Protein AF-T1A2I8-F1 (afdb_monomer_lite)

Secondary structure (DSSP, 8-state):
-EE-SEEEEE-STTTTTT-S-EEE-TTEEEEE--TT--EE-S-EEE--SSSSPEEEEE-STTEEE-S-EEE-TT-EEEEEE-TT-EEEE-SPEEESSEEEEEESSEEEE--TT----S-EEE--TTT-EEEE-SEETTS-EEEETT-EEEESSEES-EEEEB-EEEEEETTEE-EEEESS-EE-TTTT-EEEEEESSSSBTTTB-EEEEEEEEE-TTPEEEEEE---PPTT-EEEEEEEEEEES-BTTB-TT-EEEETTEEEEEEE-SSEEEEEE-TTPPPPPPPPPP---PPPPPPPP-

Foldseek 3Di:
DEFQEEEDEDADLCSCPPDQAYEYEAHYEYEYNHAPEHEAAHEYEWYDDQHHTYEYEYAYAHYEYAHEYEDEPNHEHEYEYEAPHEYEYNHAYAYAHEYEYDYAEEYEDQAQDHQHQHEYEQDDCRQYEYEYAHEALNYEYEYDHNYEYEYAYEHEEYHYNQEEYEYADVVAAAEYEYAYEYECPPHEHEYEKEAQDQDHGGGMHAYEYAAEYEAARYAYHYAYDHPDDAFRKDFRYFYPFYHHDHPQAPQQDWDAHNNWTWGWHDDGGTIMTGTHRDPDDDDPPDPDDPPDDDPDDDDD

Structure (mmCIF, N/CA/C/O backbone):
data_AF-T1A2I8-F1
#
_entry.id   AF-T1A2I8-F1
#
loop_
_atom_site.group_PDB
_atom_site.id
_atom_site.type_symbol
_atom_site.label_atom_id
_atom_site.label_alt_id
_atom_site.label_comp_id
_atom_site.label_asym_id
_atom_site.label_entity_id
_atom_site.label_seq_id
_atom_site.pdbx_PDB_ins_code
_atom_site.Cartn_x
_atom_site.Cartn_y
_atom_site.Cartn_z
_atom_site.occupancy
_atom_site.B_iso_or_equiv
_atom_site.auth_seq_id
_atom_site.auth_comp_id
_atom_site.auth_asym_id
_atom_site.auth_atom_id
_atom_site.pdbx_PDB_model_num
ATOM 1 N N . THR A 1 1 ? 15.343 0.016 -28.833 1.00 90.62 1 THR A N 1
ATOM 2 C CA . THR A 1 1 ? 16.607 -0.186 -28.102 1.00 90.62 1 THR A CA 1
ATOM 3 C C . THR A 1 1 ? 16.520 -1.475 -27.342 1.00 90.62 1 THR A C 1
ATOM 5 O O . THR A 1 1 ? 15.476 -1.713 -26.755 1.00 90.62 1 THR A O 1
ATOM 8 N N . THR A 1 2 ? 17.574 -2.284 -27.355 1.00 92.12 2 THR A N 1
ATOM 9 C CA . THR A 1 2 ? 17.634 -3.528 -26.580 1.00 92.12 2 THR A CA 1
ATOM 10 C C . THR A 1 2 ? 18.806 -3.447 -25.617 1.00 92.12 2 THR A C 1
ATOM 12 O O . THR A 1 2 ? 19.928 -3.183 -26.048 1.00 92.12 2 THR A O 1
ATOM 15 N N . VAL A 1 3 ? 18.538 -3.656 -24.332 1.00 90.06 3 VAL A N 1
ATOM 16 C CA . VAL A 1 3 ? 19.546 -3.808 -23.284 1.00 90.06 3 VAL A CA 1
ATOM 17 C C . VAL A 1 3 ? 19.655 -5.301 -22.996 1.00 90.06 3 VAL A C 1
ATOM 19 O O . VAL A 1 3 ? 18.841 -5.855 -22.267 1.00 90.06 3 VAL A O 1
ATOM 22 N N . ALA A 1 4 ? 20.616 -5.960 -23.643 1.00 88.00 4 ALA A N 1
ATOM 23 C CA . ALA A 1 4 ? 20.767 -7.414 -23.555 1.00 88.00 4 ALA A CA 1
ATOM 24 C C . ALA A 1 4 ? 21.497 -7.862 -22.276 1.00 88.00 4 ALA A C 1
ATOM 26 O O . ALA A 1 4 ? 21.236 -8.934 -21.743 1.00 88.00 4 ALA A O 1
ATOM 27 N N . THR A 1 5 ? 22.433 -7.041 -21.792 1.00 84.88 5 THR A N 1
ATOM 28 C CA . THR A 1 5 ? 23.215 -7.271 -20.569 1.00 84.88 5 THR A CA 1
ATOM 29 C C . THR A 1 5 ? 23.660 -5.938 -19.980 1.00 84.88 5 THR A C 1
ATOM 31 O O . THR A 1 5 ? 23.905 -4.991 -20.731 1.00 84.88 5 THR A O 1
ATOM 34 N N . GLY A 1 6 ? 23.891 -5.896 -18.668 1.00 86.62 6 GLY A N 1
ATOM 35 C CA . GLY A 1 6 ? 24.434 -4.712 -18.002 1.00 86.62 6 GLY A CA 1
ATOM 36 C C . GLY A 1 6 ? 23.407 -3.588 -17.895 1.00 86.62 6 GLY A C 1
ATOM 37 O O . GLY A 1 6 ? 22.207 -3.841 -17.890 1.00 86.62 6 GLY A O 1
ATOM 38 N N . ARG A 1 7 ? 23.877 -2.343 -17.790 1.00 88.75 7 ARG A N 1
ATOM 39 C CA . ARG A 1 7 ? 23.030 -1.179 -17.519 1.00 88.75 7 ARG A CA 1
ATOM 40 C C . ARG A 1 7 ? 23.053 -0.171 -18.657 1.00 88.75 7 ARG A C 1
ATOM 42 O O . ARG A 1 7 ? 24.127 0.249 -19.081 1.00 88.75 7 ARG A O 1
ATOM 49 N N . LEU A 1 8 ? 21.871 0.269 -19.083 1.00 90.38 8 LEU A N 1
ATOM 50 C CA . LEU A 1 8 ? 21.688 1.469 -19.895 1.00 90.38 8 LEU A CA 1
ATOM 51 C C . LEU A 1 8 ? 21.183 2.606 -19.008 1.00 90.38 8 LEU A C 1
ATOM 53 O O . LEU A 1 8 ? 20.116 2.501 -18.413 1.00 90.38 8 LEU A O 1
ATOM 57 N N . GLU A 1 9 ? 21.931 3.699 -18.953 1.00 91.19 9 GLU A N 1
ATOM 58 C CA . GLU A 1 9 ? 21.584 4.883 -18.172 1.00 91.19 9 GLU A CA 1
ATOM 59 C C . GLU A 1 9 ? 21.033 5.997 -19.065 1.00 91.19 9 GLU A C 1
ATOM 61 O O . GLU A 1 9 ? 21.644 6.386 -20.063 1.00 91.19 9 GLU A O 1
ATOM 66 N N . LEU A 1 10 ? 19.859 6.505 -18.703 1.00 89.94 10 LEU A N 1
ATOM 67 C CA . LEU A 1 10 ? 19.190 7.620 -19.351 1.00 8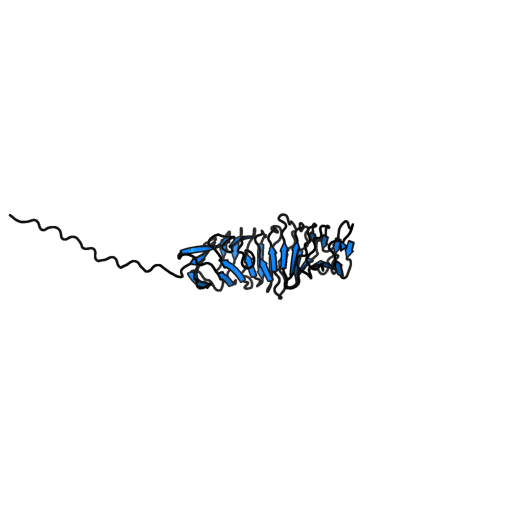9.94 10 LEU A CA 1
ATOM 68 C C . LEU A 1 10 ? 19.390 8.871 -18.494 1.00 89.94 10 LEU A C 1
ATOM 70 O O . LEU A 1 10 ? 18.754 9.022 -17.455 1.00 89.94 10 LEU A O 1
ATOM 74 N N . THR A 1 11 ? 20.243 9.783 -18.958 1.00 89.44 11 THR A N 1
ATOM 75 C CA . THR A 1 11 ? 20.583 11.027 -18.239 1.00 89.44 11 THR A CA 1
ATOM 76 C C . THR A 1 11 ? 19.822 12.257 -18.738 1.00 89.44 11 THR A C 1
ATOM 78 O O . THR A 1 11 ? 19.987 13.364 -18.229 1.00 89.44 11 THR A O 1
ATOM 81 N N . THR A 1 12 ? 18.961 12.089 -19.748 1.00 89.06 12 THR A N 1
ATOM 82 C CA . THR A 1 12 ? 18.082 13.147 -20.270 1.00 89.06 12 THR A CA 1
ATOM 83 C C . THR A 1 12 ? 16.716 12.587 -20.664 1.00 89.06 12 THR A C 1
ATOM 85 O O . THR A 1 12 ? 16.580 11.404 -20.995 1.00 89.06 12 THR A O 1
ATOM 88 N N . SER A 1 13 ? 15.694 13.444 -20.702 1.00 85.81 13 SER A N 1
ATOM 89 C CA . SER A 1 13 ? 14.336 13.074 -21.136 1.00 85.81 13 SER A CA 1
ATOM 90 C C . SER A 1 13 ? 14.249 12.671 -22.614 1.00 85.81 13 SER A C 1
ATOM 92 O O . SER A 1 13 ? 13.319 11.978 -23.019 1.00 85.81 13 SER A O 1
ATOM 94 N N . SER A 1 14 ? 15.236 13.055 -23.429 1.00 90.38 14 SER A N 1
ATOM 95 C CA . SER A 1 14 ? 15.329 12.714 -24.851 1.00 90.38 14 SER A CA 1
ATOM 96 C C . SER A 1 14 ? 16.277 11.547 -25.149 1.00 90.38 14 SER A C 1
ATOM 98 O O . SER A 1 14 ? 16.434 11.196 -26.318 1.00 90.38 14 SER A O 1
ATOM 100 N N . ALA A 1 15 ? 16.866 10.903 -24.132 1.00 90.62 15 ALA A N 1
ATOM 101 C CA . ALA A 1 15 ? 17.890 9.861 -24.292 1.00 90.62 15 ALA A CA 1
ATOM 102 C C . ALA A 1 15 ? 17.449 8.664 -25.161 1.00 90.62 15 ALA A C 1
ATOM 104 O O . ALA A 1 15 ? 18.273 8.025 -25.810 1.00 90.62 15 ALA A O 1
ATOM 105 N N . LEU A 1 16 ? 16.144 8.377 -25.224 1.00 91.12 16 LEU A N 1
ATOM 106 C CA . LEU A 1 16 ? 15.585 7.314 -26.066 1.00 91.12 16 LEU A CA 1
ATOM 107 C C . LEU A 1 16 ? 15.303 7.744 -27.515 1.00 91.12 16 LEU A C 1
ATOM 109 O O . LEU A 1 16 ? 14.950 6.896 -28.335 1.00 91.12 16 LEU A O 1
ATOM 113 N N . GLY A 1 17 ? 15.426 9.030 -27.849 1.00 90.50 17 GLY A N 1
ATOM 114 C CA . GLY A 1 17 ? 15.286 9.571 -29.203 1.00 90.50 17 GLY A CA 1
ATOM 115 C C . GLY A 1 17 ? 14.110 9.002 -30.013 1.00 90.50 17 GLY A C 1
ATOM 116 O O . GLY A 1 17 ? 12.975 8.876 -29.542 1.00 90.50 17 GLY A O 1
ATOM 117 N N . ALA A 1 18 ? 14.397 8.627 -31.262 1.00 89.75 18 ALA A N 1
ATOM 118 C CA . ALA A 1 18 ? 13.420 8.099 -32.218 1.00 89.75 18 ALA A CA 1
ATOM 119 C C . ALA A 1 18 ? 13.108 6.598 -32.048 1.00 89.75 18 ALA A C 1
ATOM 121 O O . ALA A 1 18 ? 12.500 5.996 -32.930 1.00 89.75 18 ALA A O 1
ATOM 122 N N . THR A 1 19 ? 13.513 5.970 -30.941 1.00 89.62 19 THR A N 1
ATOM 123 C CA . THR A 1 19 ? 13.277 4.533 -30.730 1.00 89.62 19 THR A CA 1
ATOM 124 C C . THR A 1 19 ? 11.781 4.212 -30.717 1.00 89.62 19 THR A C 1
ATOM 126 O O . THR A 1 19 ? 10.962 5.012 -30.259 1.00 89.62 19 THR A O 1
ATOM 129 N N . SER A 1 20 ? 11.409 3.048 -31.250 1.00 91.44 20 SER A N 1
ATOM 130 C CA . SER A 1 20 ? 10.021 2.561 -31.256 1.00 91.44 20 SER A CA 1
ATOM 131 C C . SER A 1 20 ? 9.612 1.905 -29.935 1.00 91.44 20 SER A C 1
ATOM 133 O O . SER A 1 20 ? 8.425 1.795 -29.653 1.00 91.44 20 SER A O 1
ATOM 135 N N . GLY A 1 21 ? 10.588 1.498 -29.125 1.00 93.31 21 GLY A N 1
ATOM 136 C CA . GLY A 1 21 ? 10.401 0.842 -27.838 1.00 93.31 21 GLY A CA 1
ATOM 137 C C . GLY A 1 21 ? 11.739 0.453 -27.216 1.00 93.31 21 GLY A C 1
ATOM 138 O O . GLY A 1 21 ? 12.798 0.539 -27.861 1.00 93.31 21 GLY A O 1
ATOM 139 N N . VAL A 1 22 ? 11.683 0.034 -25.961 1.00 93.44 22 VAL A N 1
ATOM 140 C CA . VAL A 1 22 ? 12.819 -0.444 -25.180 1.00 93.44 22 VAL A CA 1
ATOM 141 C C . VAL A 1 22 ? 12.539 -1.869 -24.728 1.00 93.44 22 VAL A C 1
ATOM 143 O O . VAL A 1 22 ? 11.492 -2.145 -24.159 1.00 93.44 22 VAL A O 1
ATOM 146 N N . LEU A 1 23 ? 13.479 -2.766 -24.990 1.00 92.19 23 LEU A N 1
ATOM 147 C CA . LEU A 1 23 ? 13.503 -4.116 -24.448 1.00 92.19 23 LEU A CA 1
ATOM 148 C C . LEU A 1 23 ? 14.660 -4.198 -23.456 1.00 92.19 23 LEU A C 1
ATOM 150 O O . LEU A 1 23 ? 15.785 -3.834 -23.807 1.00 92.19 23 LEU A O 1
ATOM 154 N N . VAL A 1 24 ? 14.387 -4.664 -22.244 1.00 90.50 24 VAL A N 1
ATOM 155 C CA . VAL A 1 24 ? 15.394 -4.967 -21.224 1.00 90.50 24 VAL A CA 1
ATOM 156 C C . VAL A 1 24 ? 15.330 -6.468 -20.975 1.00 90.50 24 VAL A C 1
ATOM 158 O O . VAL A 1 24 ? 14.342 -6.964 -20.432 1.00 90.50 24 VAL A O 1
ATOM 161 N N . ASP A 1 25 ? 16.349 -7.195 -21.430 1.00 87.69 25 ASP A N 1
ATOM 162 C CA . ASP A 1 25 ? 16.421 -8.643 -21.238 1.00 87.69 25 ASP A CA 1
ATOM 163 C C . ASP A 1 25 ? 16.674 -8.980 -19.753 1.00 87.69 25 ASP A C 1
ATOM 165 O O . ASP A 1 25 ? 17.001 -8.120 -18.932 1.00 87.69 25 ASP A O 1
ATOM 169 N N . SER A 1 26 ? 16.505 -10.251 -19.381 1.00 80.19 26 SER A N 1
ATOM 170 C CA . SER A 1 26 ? 16.793 -10.707 -18.014 1.00 80.19 26 SER A CA 1
ATOM 171 C C . SER A 1 26 ? 18.248 -10.412 -17.624 1.00 80.19 26 SER A C 1
ATOM 173 O O . SER A 1 26 ? 19.145 -10.641 -18.436 1.00 80.19 26 SER A O 1
ATOM 175 N N . ALA A 1 27 ? 18.485 -9.992 -16.377 1.00 79.62 27 ALA A N 1
ATOM 176 C CA . ALA A 1 27 ? 19.790 -9.555 -15.856 1.00 79.62 27 ALA A CA 1
ATOM 177 C C . ALA A 1 27 ? 20.379 -8.278 -16.503 1.00 79.62 27 ALA A C 1
ATOM 179 O O . ALA A 1 27 ? 21.592 -8.047 -16.433 1.00 79.62 27 ALA A O 1
ATOM 180 N N . ALA A 1 28 ? 19.533 -7.447 -17.117 1.00 87.62 28 ALA A N 1
ATOM 181 C CA . ALA A 1 28 ? 19.879 -6.105 -17.564 1.00 87.62 28 ALA A CA 1
ATOM 182 C C . ALA A 1 28 ? 19.051 -5.027 -16.844 1.00 87.62 28 ALA A C 1
ATOM 184 O O . ALA A 1 28 ? 17.939 -5.273 -16.368 1.00 87.62 28 ALA A O 1
ATOM 185 N N . ASP A 1 29 ? 19.591 -3.809 -16.829 1.00 88.00 29 ASP A N 1
ATOM 186 C CA . ASP A 1 29 ? 19.012 -2.658 -16.144 1.00 88.00 29 ASP A CA 1
ATOM 187 C C . ASP A 1 29 ? 18.780 -1.506 -17.124 1.00 88.00 29 ASP A C 1
ATOM 189 O O . ASP A 1 29 ? 19.662 -1.136 -17.908 1.00 88.00 29 ASP A O 1
ATOM 193 N N . LEU A 1 30 ? 17.628 -0.859 -17.002 1.00 90.44 30 LEU A N 1
ATOM 194 C CA . LEU A 1 30 ? 17.375 0.475 -17.522 1.00 90.44 30 LEU A CA 1
ATOM 195 C C . LEU A 1 30 ? 17.307 1.456 -16.351 1.00 90.44 30 LEU A C 1
ATOM 197 O O . LEU A 1 30 ? 16.417 1.388 -15.506 1.00 90.44 30 LEU A O 1
ATOM 201 N N . MET A 1 31 ? 18.251 2.386 -16.301 1.00 89.00 31 MET A N 1
ATOM 202 C CA . MET A 1 31 ? 18.364 3.372 -15.232 1.00 89.00 31 MET A CA 1
ATOM 203 C C . MET A 1 31 ? 17.937 4.750 -15.724 1.00 89.00 31 MET A C 1
ATOM 205 O O . MET A 1 31 ? 18.351 5.195 -16.790 1.00 89.00 31 MET A O 1
ATOM 209 N N . LEU A 1 32 ? 17.093 5.413 -14.945 1.00 88.75 32 LEU A N 1
ATOM 210 C CA . LEU A 1 32 ? 16.575 6.754 -15.163 1.00 88.75 32 LEU A CA 1
ATOM 211 C C . LEU A 1 32 ? 17.292 7.660 -14.167 1.00 88.75 32 LEU A C 1
ATOM 213 O O . LEU A 1 32 ? 16.966 7.673 -12.976 1.00 88.75 32 LEU A O 1
ATOM 217 N N . ASP A 1 33 ? 18.280 8.397 -14.663 1.00 86.69 33 ASP A N 1
ATOM 218 C CA . ASP A 1 33 ? 19.075 9.325 -13.867 1.00 86.69 33 ASP A CA 1
ATOM 219 C C . ASP A 1 33 ? 18.963 10.751 -14.415 1.00 86.69 33 ASP A C 1
ATOM 221 O O . ASP A 1 33 ? 19.918 11.359 -14.897 1.00 86.69 33 ASP A O 1
ATOM 225 N N . VAL A 1 34 ? 17.738 11.282 -14.394 1.00 85.44 34 VAL A N 1
ATOM 226 C CA . VAL A 1 34 ? 17.468 12.672 -14.772 1.00 85.44 34 VAL A CA 1
ATOM 227 C C . VAL A 1 34 ? 17.111 13.486 -13.541 1.00 85.44 34 VAL A C 1
ATOM 229 O O . VAL A 1 34 ? 16.001 13.398 -13.011 1.00 85.44 34 VAL A O 1
ATOM 232 N N . ALA A 1 35 ? 18.047 14.332 -13.112 1.00 81.00 35 ALA A N 1
ATOM 233 C CA . ALA A 1 35 ? 17.814 15.286 -12.037 1.00 81.00 35 ALA A CA 1
ATOM 234 C C . ALA A 1 35 ? 16.616 16.203 -12.357 1.00 81.00 35 ALA A C 1
ATOM 236 O O . ALA A 1 35 ? 16.541 16.791 -13.436 1.00 81.00 35 ALA A O 1
ATOM 237 N N . GLY A 1 36 ? 15.687 16.338 -11.406 1.00 78.44 36 GLY A N 1
ATOM 238 C CA . GLY A 1 36 ? 14.452 17.115 -11.578 1.00 78.44 36 GLY A CA 1
ATOM 239 C C . GLY A 1 36 ? 13.309 16.362 -12.272 1.00 78.44 36 GLY A C 1
ATOM 240 O O . GLY A 1 36 ? 12.223 16.924 -12.401 1.00 78.44 36 GLY A O 1
ATOM 241 N N . GLY A 1 37 ? 13.536 15.106 -12.668 1.00 85.12 37 GLY A N 1
ATOM 242 C CA . GLY A 1 37 ? 12.537 14.211 -13.237 1.00 85.12 37 GLY A CA 1
ATOM 243 C C . GLY A 1 37 ? 12.446 14.281 -14.762 1.00 85.12 37 GLY A C 1
ATOM 244 O O . GLY A 1 37 ? 12.598 15.330 -15.389 1.00 85.12 37 GLY A O 1
ATOM 245 N N . ALA A 1 38 ? 12.164 13.135 -15.377 1.00 89.62 38 ALA A N 1
ATOM 246 C CA . ALA A 1 38 ? 11.849 13.008 -16.795 1.00 89.62 38 ALA A CA 1
ATOM 247 C C . ALA A 1 38 ? 10.615 12.130 -17.001 1.00 89.62 38 ALA A C 1
ATOM 249 O O . ALA A 1 38 ? 10.298 11.281 -16.177 1.00 89.62 38 ALA A O 1
ATOM 250 N N . THR A 1 39 ? 9.925 12.313 -18.128 1.00 92.38 39 THR A N 1
ATOM 251 C CA . THR A 1 39 ? 8.841 11.422 -18.559 1.00 92.38 39 THR A CA 1
ATOM 252 C C . THR A 1 39 ? 9.251 10.676 -19.821 1.00 92.38 39 THR A C 1
ATOM 254 O O . THR A 1 39 ? 9.575 11.301 -20.831 1.00 92.38 39 THR A O 1
ATOM 257 N N . TYR A 1 40 ? 9.184 9.347 -19.778 1.00 93.25 40 TYR A N 1
ATOM 258 C CA . TYR A 1 40 ? 9.465 8.467 -20.911 1.00 93.25 40 TYR A CA 1
ATOM 259 C C . TYR A 1 40 ? 8.185 7.782 -21.386 1.00 93.25 40 TYR A C 1
ATOM 261 O O . TYR A 1 40 ? 7.554 7.040 -20.641 1.00 93.25 40 TYR A O 1
ATOM 269 N N . SER A 1 41 ? 7.813 8.012 -22.645 1.00 94.56 41 SER A N 1
ATOM 270 C CA . SER A 1 41 ? 6.558 7.520 -23.234 1.00 94.56 41 SER A CA 1
ATOM 271 C C . SER A 1 41 ? 6.729 6.333 -24.185 1.00 94.56 41 SER A C 1
ATOM 273 O O . SER A 1 41 ? 5.771 5.901 -24.826 1.00 94.56 41 SER A O 1
ATOM 275 N N . LYS A 1 42 ? 7.952 5.808 -24.326 1.00 95.25 42 LYS A N 1
ATOM 276 C CA . LYS A 1 42 ? 8.214 4.660 -25.200 1.00 95.25 42 LYS A CA 1
ATOM 277 C C . LYS A 1 42 ? 7.645 3.383 -24.573 1.00 95.25 42 LYS A C 1
ATOM 279 O O . LYS A 1 42 ? 7.714 3.244 -23.356 1.00 95.25 42 LYS A O 1
ATOM 284 N N . PRO A 1 43 ? 7.123 2.434 -25.367 1.00 95.88 43 PRO A N 1
ATOM 285 C CA . PRO A 1 43 ? 6.836 1.098 -24.862 1.00 95.88 43 PRO A CA 1
ATOM 286 C C . PRO A 1 43 ? 8.093 0.472 -24.245 1.00 95.88 43 PRO A C 1
ATOM 288 O O . PRO A 1 43 ? 9.179 0.583 -24.821 1.00 95.88 43 PRO A O 1
ATOM 291 N N . LEU A 1 44 ? 7.936 -0.175 -23.095 1.00 94.06 44 LEU A N 1
ATOM 292 C CA . LEU A 1 44 ? 8.965 -0.922 -22.379 1.00 94.06 44 LEU A CA 1
ATOM 293 C C . LEU A 1 44 ? 8.543 -2.376 -22.272 1.00 94.06 44 LEU A C 1
ATOM 295 O O . LEU A 1 44 ? 7.425 -2.669 -21.861 1.00 94.06 44 LEU A O 1
ATOM 299 N N . THR A 1 45 ? 9.450 -3.288 -22.570 1.00 92.94 45 THR A N 1
ATOM 300 C CA . THR A 1 45 ? 9.303 -4.699 -22.232 1.00 92.94 45 THR A CA 1
ATOM 301 C C . THR A 1 45 ? 10.402 -5.062 -21.247 1.00 92.94 45 THR A C 1
ATOM 303 O O . THR A 1 45 ? 11.584 -4.873 -21.541 1.00 92.94 45 THR A O 1
ATOM 306 N N . LEU A 1 46 ? 9.996 -5.540 -20.073 1.00 90.12 46 LEU A N 1
ATOM 307 C CA . LEU A 1 46 ? 10.868 -6.041 -19.023 1.00 90.12 46 LEU A CA 1
ATOM 308 C C . LEU A 1 46 ? 10.849 -7.564 -19.043 1.00 90.12 46 LEU A C 1
ATOM 310 O O . LEU A 1 46 ? 9.790 -8.183 -18.920 1.00 90.12 46 LEU A O 1
ATOM 314 N N . GLY A 1 47 ? 12.037 -8.143 -19.175 1.00 78.75 47 GLY A N 1
ATOM 315 C CA . GLY A 1 47 ? 12.240 -9.578 -19.214 1.00 78.75 47 GLY A CA 1
ATOM 316 C C . GLY A 1 47 ? 12.064 -10.162 -20.614 1.00 78.75 47 GLY A C 1
ATOM 317 O O . GLY A 1 47 ? 11.288 -9.677 -21.433 1.00 78.75 47 GLY A O 1
ATOM 318 N N . ASN A 1 48 ? 12.829 -11.218 -20.889 1.00 65.06 48 ASN A N 1
ATOM 319 C CA . ASN A 1 48 ? 12.768 -12.006 -22.127 1.00 65.06 48 ASN A CA 1
ATOM 320 C C . ASN A 1 48 ? 13.409 -13.404 -21.942 1.00 65.06 48 ASN A C 1
ATOM 322 O O . ASN A 1 48 ? 13.989 -13.977 -22.861 1.00 65.06 48 ASN A O 1
ATOM 326 N N . GLY A 1 49 ? 13.393 -13.938 -20.716 1.00 52.78 49 GLY A N 1
ATOM 327 C CA . GLY A 1 49 ? 14.121 -15.155 -20.346 1.00 52.78 49 GLY A CA 1
ATOM 328 C C . GLY A 1 49 ? 13.845 -15.595 -18.906 1.00 52.78 49 GLY A C 1
ATOM 329 O O . GLY A 1 49 ? 13.139 -14.910 -18.175 1.00 52.78 49 GLY A O 1
ATOM 330 N N . THR A 1 50 ? 14.403 -16.738 -18.497 1.00 49.41 50 THR A N 1
ATOM 331 C CA . THR A 1 50 ? 14.109 -17.423 -17.217 1.00 49.41 50 THR A CA 1
ATOM 332 C C . THR A 1 50 ? 15.024 -17.022 -16.042 1.00 49.41 50 THR A C 1
ATOM 334 O O . THR A 1 50 ? 15.130 -17.773 -15.074 1.00 49.41 50 THR A O 1
ATOM 337 N N . SER A 1 51 ? 15.752 -15.904 -16.142 1.00 51.53 51 SER A N 1
ATOM 338 C CA . SER A 1 51 ? 16.776 -15.461 -15.167 1.00 51.53 51 SER A CA 1
ATOM 339 C C . SER A 1 51 ? 16.310 -14.255 -14.322 1.00 51.53 51 SER A C 1
ATOM 341 O O . SER A 1 51 ? 15.167 -13.828 -14.458 1.00 51.53 51 SER A O 1
ATOM 343 N N . TYR A 1 52 ? 17.188 -13.714 -13.450 1.00 53.38 52 TYR A N 1
ATOM 344 C CA . TYR A 1 52 ? 16.945 -12.527 -12.601 1.00 53.38 52 TYR A CA 1
ATOM 345 C C . TYR A 1 52 ? 16.264 -11.373 -13.347 1.00 53.38 52 TYR A C 1
ATOM 347 O O . TYR A 1 52 ? 16.439 -11.207 -14.559 1.00 53.38 52 TYR A O 1
ATOM 355 N N . GLY A 1 53 ? 15.505 -10.572 -12.598 1.00 56.50 53 GLY A N 1
ATOM 356 C CA . GLY A 1 53 ? 14.584 -9.616 -13.181 1.00 56.50 53 GLY A CA 1
ATOM 357 C C . GLY A 1 53 ? 15.208 -8.495 -14.006 1.00 56.50 53 GLY A C 1
ATOM 358 O O . GLY A 1 53 ? 16.390 -8.187 -13.867 1.00 56.50 53 GLY A O 1
ATOM 359 N N . ALA A 1 54 ? 14.404 -7.907 -14.892 1.00 59.25 54 ALA A N 1
ATOM 360 C CA . ALA A 1 54 ? 14.775 -6.710 -15.643 1.00 59.25 54 ALA A CA 1
ATOM 361 C C . ALA A 1 54 ? 14.427 -5.468 -14.817 1.00 59.25 54 ALA A C 1
ATOM 363 O O . ALA A 1 54 ? 13.293 -5.330 -14.353 1.00 59.25 54 ALA A O 1
ATOM 364 N N . LEU A 1 55 ? 15.407 -4.588 -14.619 1.00 62.25 55 LEU A N 1
ATOM 365 C CA . LEU A 1 55 ? 15.323 -3.484 -13.665 1.00 62.25 55 LEU A CA 1
ATOM 366 C C . LEU A 1 55 ? 14.957 -2.160 -14.331 1.00 62.25 55 LEU A C 1
ATOM 368 O O . LEU A 1 55 ? 15.596 -1.752 -15.298 1.00 62.25 55 LEU A O 1
ATOM 372 N N . LEU A 1 56 ? 13.992 -1.447 -13.756 1.00 66.19 56 LEU A N 1
ATOM 373 C CA . LEU A 1 56 ? 13.764 -0.025 -14.000 1.00 66.19 56 LEU A CA 1
ATOM 374 C C . LEU A 1 56 ? 14.149 0.754 -12.741 1.00 66.19 56 LEU A C 1
ATOM 376 O O . LEU A 1 56 ? 13.502 0.588 -11.708 1.00 66.19 56 LEU A O 1
ATOM 380 N N . TRP A 1 57 ? 15.195 1.581 -12.814 1.00 69.00 57 TRP A N 1
ATOM 381 C CA . TRP A 1 57 ? 15.768 2.235 -11.631 1.00 69.00 57 TRP A CA 1
ATOM 382 C C . TRP A 1 57 ? 15.688 3.757 -11.688 1.00 69.00 57 TRP A C 1
ATOM 384 O O . TRP A 1 57 ? 16.334 4.364 -12.531 1.00 69.00 57 TRP A O 1
ATOM 394 N N . GLY A 1 58 ? 14.952 4.386 -10.766 1.00 62.34 58 GLY A N 1
ATOM 395 C CA . GLY A 1 58 ? 15.022 5.833 -10.527 1.00 62.34 58 GLY A CA 1
ATOM 396 C C . GLY A 1 58 ? 16.085 6.206 -9.484 1.00 62.34 58 GLY A C 1
ATOM 397 O O . GLY A 1 58 ? 15.959 5.823 -8.317 1.00 62.34 58 GLY A O 1
ATOM 398 N N . LEU A 1 59 ? 17.113 6.965 -9.883 1.00 66.50 59 LEU A N 1
ATOM 399 C CA . LEU A 1 59 ? 18.157 7.484 -8.975 1.00 66.50 59 LEU A CA 1
ATOM 400 C C . LEU A 1 59 ? 17.890 8.906 -8.464 1.00 66.50 59 LEU A C 1
ATOM 402 O O . LEU A 1 59 ? 18.536 9.358 -7.522 1.00 66.50 59 LEU A O 1
ATOM 406 N N . THR A 1 60 ? 16.952 9.608 -9.091 1.00 66.44 60 THR A N 1
ATOM 407 C CA . THR A 1 60 ? 16.641 11.018 -8.845 1.00 66.44 60 THR A CA 1
ATOM 408 C C . THR A 1 60 ? 15.128 11.241 -8.843 1.00 66.44 60 THR A C 1
ATOM 410 O O . THR A 1 60 ? 14.360 10.433 -9.376 1.00 66.44 60 THR A O 1
ATOM 413 N N . SER A 1 61 ? 14.676 12.316 -8.192 1.00 69.56 61 SER A N 1
ATOM 414 C CA . SER A 1 61 ? 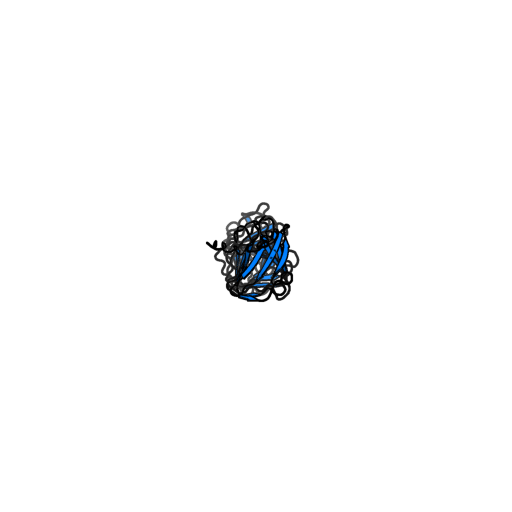13.252 12.559 -7.944 1.00 69.56 61 SER A CA 1
ATOM 415 C C . SER A 1 61 ? 12.455 12.798 -9.230 1.00 69.56 61 SER A C 1
ATOM 417 O O . SER A 1 61 ? 12.881 13.545 -10.107 1.00 69.56 61 SER A O 1
ATOM 419 N N . GLY A 1 62 ? 11.258 12.205 -9.308 1.00 76.25 62 GLY A N 1
ATOM 420 C CA . GLY A 1 62 ? 10.221 12.577 -10.280 1.00 76.25 62 GLY A CA 1
ATOM 421 C C . GLY A 1 62 ? 10.295 11.878 -11.639 1.00 76.25 62 GLY A C 1
ATOM 422 O O . GLY A 1 62 ? 9.612 12.292 -12.577 1.00 76.25 62 GLY A O 1
ATOM 423 N N . ASN A 1 63 ? 11.108 10.830 -11.776 1.00 89.69 63 ASN A N 1
ATOM 424 C CA . ASN A 1 63 ? 11.161 10.060 -13.013 1.00 89.69 63 ASN A CA 1
ATOM 425 C C . ASN A 1 63 ? 9.863 9.268 -13.218 1.00 89.69 63 ASN A C 1
ATOM 427 O O . ASN A 1 63 ? 9.394 8.559 -12.331 1.00 89.69 63 ASN A O 1
ATOM 431 N N . THR A 1 64 ? 9.284 9.410 -14.408 1.00 92.94 64 THR A N 1
ATOM 432 C CA . THR A 1 64 ? 8.005 8.824 -14.795 1.00 92.94 64 THR A CA 1
ATOM 433 C C . THR A 1 64 ? 8.165 7.984 -16.054 1.00 92.94 64 THR A C 1
ATOM 435 O O . THR A 1 64 ? 8.663 8.462 -17.077 1.00 92.94 64 THR A O 1
ATOM 438 N N . TRP A 1 65 ? 7.670 6.751 -16.019 1.00 94.88 65 TRP A N 1
ATOM 439 C CA . TRP A 1 65 ? 7.453 5.949 -17.216 1.00 94.88 65 TRP A CA 1
ATOM 440 C C . TRP A 1 65 ? 5.964 5.964 -17.585 1.00 94.88 65 TRP A C 1
ATOM 442 O O . TRP A 1 65 ? 5.131 5.384 -16.890 1.00 94.88 65 TRP A O 1
ATOM 452 N N . SER A 1 66 ? 5.620 6.666 -18.666 1.00 95.81 66 SER A N 1
ATOM 453 C CA . SER A 1 66 ? 4.242 6.833 -19.153 1.00 95.81 66 SER A CA 1
ATOM 454 C C . SER A 1 66 ? 3.894 5.948 -20.350 1.00 95.81 66 SER A C 1
ATOM 456 O O . SER A 1 66 ? 2.723 5.810 -20.699 1.00 95.81 66 SER A O 1
ATOM 458 N N . GLY A 1 67 ? 4.894 5.342 -20.995 1.00 96.00 67 GLY A N 1
ATOM 459 C CA . GLY A 1 67 ? 4.665 4.336 -22.029 1.00 96.00 67 GLY A CA 1
ATOM 460 C C . GLY A 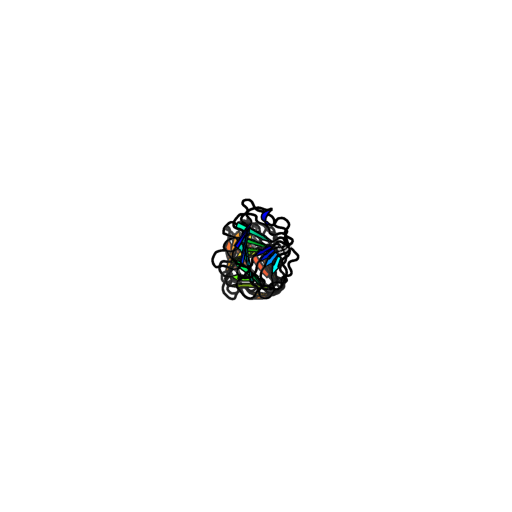1 67 ? 4.221 3.007 -21.422 1.00 96.00 67 GLY A C 1
ATOM 461 O O . GLY A 1 67 ? 4.527 2.720 -20.271 1.00 96.00 67 GLY A O 1
ATOM 462 N N . THR A 1 68 ? 3.521 2.173 -22.190 1.00 96.75 68 THR A N 1
ATOM 463 C CA . THR A 1 68 ? 3.141 0.824 -21.738 1.00 96.75 68 THR A CA 1
ATOM 464 C C . THR A 1 68 ? 4.366 0.052 -21.251 1.00 96.75 68 THR A C 1
ATOM 466 O O . THR A 1 68 ? 5.387 0.028 -21.941 1.00 96.75 68 THR A O 1
ATOM 469 N N . VAL A 1 69 ? 4.252 -0.600 -20.097 1.00 96.06 69 VAL A N 1
ATOM 470 C CA . VAL A 1 69 ? 5.244 -1.537 -19.570 1.00 96.06 69 VAL A CA 1
ATOM 471 C C . VAL A 1 69 ? 4.691 -2.951 -19.716 1.00 96.06 69 VAL A C 1
ATOM 473 O O . VAL A 1 69 ? 3.583 -3.254 -19.290 1.00 96.06 69 VAL A O 1
ATOM 476 N N . THR A 1 70 ? 5.439 -3.834 -20.360 1.00 94.62 70 THR A N 1
ATOM 477 C CA . THR A 1 70 ? 5.085 -5.246 -20.526 1.00 94.62 70 THR A CA 1
ATOM 478 C C . THR A 1 70 ? 6.015 -6.090 -19.671 1.00 94.62 70 THR A C 1
ATOM 480 O O . THR A 1 70 ? 7.223 -6.076 -19.898 1.00 94.62 70 THR A O 1
ATOM 483 N N . LEU A 1 71 ? 5.461 -6.833 -18.717 1.00 92.69 71 LEU A N 1
ATOM 484 C CA . LEU A 1 71 ? 6.160 -7.842 -17.927 1.00 92.69 71 LEU A CA 1
ATOM 485 C C . LEU A 1 71 ? 6.116 -9.167 -18.693 1.00 92.69 71 LEU A C 1
ATOM 487 O O . LEU A 1 71 ? 5.060 -9.803 -18.807 1.00 92.69 71 LEU A O 1
ATOM 491 N N . ALA A 1 72 ? 7.242 -9.571 -19.276 1.00 89.12 72 ALA A N 1
ATOM 492 C CA . ALA A 1 72 ? 7.287 -10.770 -20.100 1.00 89.12 72 ALA A CA 1
ATOM 493 C C . ALA A 1 72 ? 7.025 -12.045 -19.283 1.00 89.12 72 ALA A C 1
ATOM 495 O O . ALA A 1 72 ? 7.346 -12.137 -18.096 1.00 89.12 72 ALA A O 1
ATOM 496 N N . ALA A 1 73 ? 6.456 -13.061 -19.933 1.00 79.69 73 ALA A N 1
ATOM 497 C CA . ALA A 1 73 ? 6.167 -14.341 -19.296 1.00 79.69 73 ALA A CA 1
ATOM 498 C C . ALA A 1 73 ? 7.435 -14.989 -18.713 1.00 79.69 73 ALA A C 1
ATOM 500 O O . ALA A 1 73 ? 8.513 -14.899 -19.300 1.00 79.69 73 ALA A O 1
ATOM 501 N N . SER A 1 74 ? 7.292 -15.654 -17.561 1.00 71.50 74 SER A N 1
ATOM 502 C CA . SER A 1 74 ? 8.392 -16.337 -16.857 1.00 71.50 74 SER A CA 1
ATOM 503 C C . SER A 1 74 ? 9.571 -15.434 -16.461 1.00 71.50 74 SER A C 1
ATOM 505 O O . SER A 1 74 ? 10.636 -15.949 -16.124 1.00 71.50 74 SER A O 1
ATOM 507 N N . SER A 1 75 ? 9.373 -14.113 -16.465 1.00 68.56 75 SER A N 1
ATOM 508 C CA . SER A 1 75 ? 10.335 -13.133 -15.972 1.00 68.56 75 SER A CA 1
ATOM 509 C C . SER A 1 75 ? 9.837 -12.471 -14.688 1.00 68.56 75 SER A C 1
ATOM 511 O O . SER A 1 75 ? 8.629 -12.392 -14.440 1.00 68.56 75 SER A O 1
ATOM 513 N N . LEU A 1 76 ? 10.786 -12.007 -13.877 1.00 71.69 76 LEU A N 1
ATOM 514 C CA . LEU A 1 76 ? 10.533 -11.072 -12.786 1.00 71.69 76 LEU A CA 1
ATOM 515 C C . LEU A 1 76 ? 10.787 -9.660 -13.332 1.00 71.69 76 LEU A C 1
ATOM 517 O O . LEU A 1 76 ? 11.885 -9.358 -13.786 1.00 71.69 76 LEU A O 1
ATOM 521 N N . GLY A 1 77 ? 9.791 -8.786 -13.355 1.00 76.19 77 GLY A N 1
ATOM 522 C CA . GLY A 1 77 ? 10.029 -7.361 -13.577 1.00 76.19 77 GLY A CA 1
ATOM 523 C C . GLY A 1 77 ? 10.404 -6.716 -12.255 1.00 76.19 77 GLY A C 1
ATOM 524 O O . GLY A 1 77 ? 9.715 -6.951 -11.269 1.00 76.19 77 GLY A O 1
ATOM 525 N N . TRP A 1 78 ? 11.471 -5.923 -12.217 1.00 84.12 78 TRP A N 1
ATOM 526 C CA . TRP A 1 78 ? 11.867 -5.196 -11.015 1.00 84.12 78 TRP A CA 1
ATOM 527 C C . TRP A 1 78 ? 11.686 -3.695 -11.211 1.00 84.12 78 TRP A C 1
ATOM 529 O O . TRP A 1 78 ? 12.342 -3.079 -12.053 1.00 84.12 78 TRP A O 1
ATOM 539 N N . PHE A 1 79 ? 10.830 -3.086 -10.397 1.00 88.56 79 PHE A N 1
ATOM 540 C CA . PHE A 1 79 ? 10.792 -1.631 -10.254 1.00 88.56 79 PHE A CA 1
ATOM 541 C C . PHE A 1 79 ? 11.560 -1.235 -8.998 1.00 88.56 79 PHE A C 1
ATOM 543 O O . PHE A 1 79 ? 11.300 -1.755 -7.913 1.00 88.56 79 PHE A O 1
ATOM 550 N N . THR A 1 80 ? 12.522 -0.324 -9.135 1.00 85.56 80 THR A N 1
ATOM 551 C CA . THR A 1 80 ? 13.344 0.118 -8.009 1.00 85.56 80 THR A CA 1
ATOM 552 C C . THR A 1 80 ? 13.479 1.630 -7.941 1.00 85.56 80 THR A C 1
ATOM 554 O O . THR A 1 80 ? 13.604 2.336 -8.947 1.00 85.56 80 THR A O 1
ATOM 557 N N . ALA A 1 81 ? 13.473 2.123 -6.710 1.00 85.25 81 ALA A N 1
ATOM 558 C CA . ALA A 1 81 ? 13.738 3.506 -6.368 1.00 85.25 81 ALA A CA 1
ATOM 559 C C . ALA A 1 81 ? 14.670 3.549 -5.152 1.00 85.25 81 ALA A C 1
ATOM 561 O O . ALA A 1 81 ? 14.562 2.742 -4.222 1.00 85.25 81 ALA A O 1
ATOM 562 N N . ASN A 1 82 ? 15.599 4.501 -5.162 1.00 83.81 82 ASN A N 1
ATOM 563 C CA . ASN A 1 82 ? 16.456 4.771 -4.011 1.00 83.81 82 ASN A CA 1
ATOM 564 C C . ASN A 1 82 ? 15.705 5.572 -2.940 1.00 83.81 82 ASN A C 1
ATOM 566 O O . ASN A 1 82 ? 14.739 6.271 -3.240 1.00 83.81 82 ASN A O 1
ATOM 570 N N . SER A 1 83 ? 16.190 5.501 -1.700 1.00 84.06 83 SER A N 1
ATOM 571 C CA . SER A 1 83 ? 15.640 6.253 -0.570 1.00 84.06 83 SER A CA 1
ATOM 572 C C . SER A 1 83 ? 15.403 7.719 -0.924 1.00 84.06 83 SER A C 1
ATOM 574 O O . SER A 1 83 ? 16.255 8.357 -1.541 1.00 84.06 83 SER A O 1
ATOM 576 N N . SER A 1 84 ? 14.260 8.255 -0.492 1.00 83.06 84 SER A N 1
ATOM 577 C CA . SER A 1 84 ? 13.801 9.626 -0.777 1.00 83.06 84 SER A CA 1
ATOM 578 C C . SER A 1 84 ? 13.420 9.913 -2.236 1.00 83.06 84 SER A C 1
ATOM 580 O O . SER A 1 84 ? 13.062 11.050 -2.549 1.00 83.06 84 SER A O 1
ATOM 582 N N . TYR A 1 85 ? 13.466 8.921 -3.128 1.00 87.69 85 TYR A N 1
ATOM 583 C CA . TYR A 1 85 ? 13.052 9.076 -4.519 1.00 87.69 85 TYR A CA 1
ATOM 584 C C . TYR A 1 85 ? 11.822 8.244 -4.851 1.00 87.69 85 TYR A C 1
ATOM 586 O O . TYR A 1 85 ? 11.571 7.182 -4.281 1.00 87.69 85 TYR A O 1
ATOM 594 N N . THR A 1 86 ? 11.083 8.751 -5.833 1.00 89.50 86 THR A N 1
ATOM 595 C CA . THR A 1 86 ? 9.860 8.151 -6.347 1.00 89.50 86 THR A CA 1
ATOM 596 C C . THR A 1 86 ? 10.034 7.838 -7.825 1.00 89.50 86 THR A C 1
ATOM 598 O O . THR A 1 86 ? 10.414 8.720 -8.602 1.00 89.50 86 THR A O 1
ATOM 601 N N . LEU A 1 87 ? 9.732 6.598 -8.203 1.00 91.88 87 LEU A N 1
ATOM 602 C CA . LEU A 1 87 ? 9.555 6.173 -9.588 1.00 91.88 87 LEU A CA 1
ATOM 603 C C . LEU A 1 87 ? 8.056 6.041 -9.870 1.00 91.88 87 LEU A C 1
ATOM 605 O O . LEU A 1 87 ? 7.382 5.196 -9.284 1.00 91.88 87 LEU A O 1
ATOM 609 N N . THR A 1 88 ? 7.536 6.855 -10.785 1.00 94.56 88 THR A N 1
ATOM 610 C CA . THR A 1 88 ? 6.118 6.812 -11.159 1.00 94.56 88 THR A CA 1
ATOM 611 C C . THR A 1 88 ? 5.925 5.995 -12.427 1.00 94.56 88 THR A C 1
ATOM 613 O O . THR A 1 88 ? 6.485 6.311 -13.476 1.00 94.56 88 THR A O 1
ATOM 616 N N . ILE A 1 89 ? 5.074 4.980 -12.366 1.00 96.06 89 ILE A N 1
ATOM 617 C CA . IL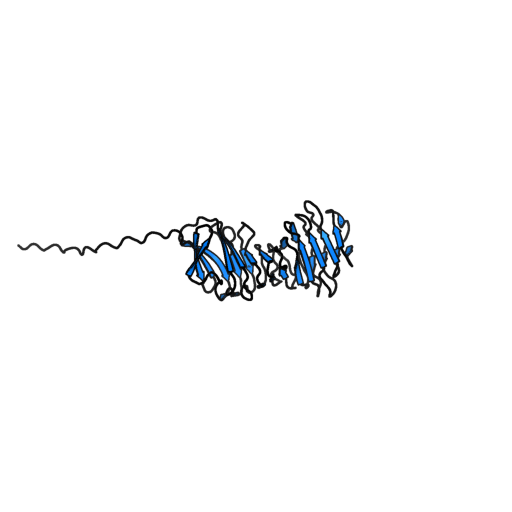E A 1 89 ? 4.607 4.233 -13.531 1.00 96.06 89 ILE A CA 1
ATOM 618 C C . ILE A 1 89 ? 3.170 4.677 -13.814 1.00 96.06 89 ILE A C 1
ATOM 620 O O . ILE A 1 89 ? 2.237 4.413 -13.050 1.00 96.06 89 ILE A O 1
ATOM 624 N N . SER A 1 90 ? 3.004 5.440 -14.893 1.00 97.12 90 SER A N 1
ATOM 625 C CA . SER A 1 90 ? 1.700 5.942 -15.353 1.00 97.12 90 SER A CA 1
ATOM 626 C C . SER A 1 90 ? 1.238 5.320 -16.658 1.00 97.12 90 SER A C 1
ATOM 628 O O . SER A 1 90 ? 0.047 5.346 -16.980 1.00 97.12 90 SER A O 1
ATOM 630 N N . GLY A 1 91 ? 2.162 4.705 -17.390 1.00 97.38 91 GLY A N 1
ATOM 631 C CA . GLY A 1 91 ? 1.820 3.812 -18.479 1.00 97.38 91 GLY A CA 1
ATOM 632 C C . GLY A 1 91 ? 1.197 2.526 -17.956 1.00 97.38 91 GLY A C 1
ATOM 633 O O . GLY A 1 91 ? 1.476 2.100 -16.840 1.00 97.38 91 GLY A O 1
ATOM 634 N N . GLN A 1 92 ? 0.350 1.916 -18.780 1.00 98.00 92 GLN A N 1
ATOM 635 C CA . GLN A 1 92 ? -0.291 0.649 -18.446 1.00 98.00 92 GLN A CA 1
ATOM 636 C C . GLN A 1 92 ? 0.762 -0.450 -18.265 1.00 98.00 92 GLN A C 1
ATOM 638 O O . GLN A 1 92 ? 1.596 -0.649 -19.153 1.00 98.00 92 GLN A O 1
ATOM 643 N N . VAL A 1 93 ? 0.691 -1.188 -17.163 1.00 97.31 93 VAL A N 1
ATOM 644 C CA . VAL A 1 93 ? 1.461 -2.403 -16.904 1.00 97.31 93 VAL A CA 1
ATOM 645 C C . VAL A 1 93 ? 0.650 -3.615 -17.363 1.00 97.31 93 VAL A C 1
ATOM 647 O O . VAL A 1 93 ? -0.515 -3.793 -17.004 1.00 97.31 93 VAL A O 1
ATOM 650 N N . THR A 1 94 ? 1.264 -4.449 -18.196 1.00 96.69 94 T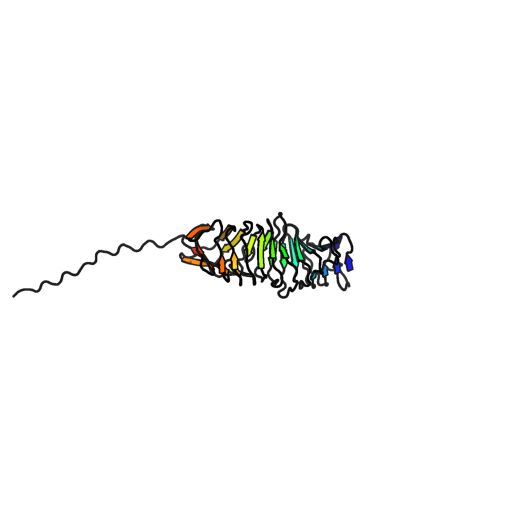HR A N 1
ATOM 651 C CA . THR A 1 94 ? 0.618 -5.569 -18.896 1.00 96.69 94 THR A CA 1
ATOM 652 C C . THR A 1 94 ? 1.497 -6.819 -18.865 1.00 96.69 94 THR A C 1
ATOM 654 O O . THR A 1 94 ? 2.670 -6.748 -18.501 1.00 96.69 94 THR A O 1
ATOM 657 N N . GLY A 1 95 ? 0.959 -7.962 -19.293 1.00 94.50 95 GLY A N 1
ATOM 658 C CA . GLY A 1 95 ? 1.708 -9.216 -19.428 1.00 94.50 95 GLY A CA 1
ATOM 659 C C . GLY A 1 95 ? 1.464 -10.199 -18.284 1.00 94.50 95 GLY A C 1
ATOM 660 O O . GLY A 1 95 ? 0.554 -10.034 -17.483 1.00 94.50 95 GLY A O 1
ATOM 661 N N . SER A 1 96 ? 2.242 -11.275 -18.227 1.00 92.38 96 SER A N 1
ATOM 662 C CA . SER A 1 96 ? 2.038 -12.348 -17.240 1.00 92.38 96 SER A CA 1
ATOM 663 C C . SER A 1 96 ? 3.247 -12.580 -16.335 1.00 92.38 96 SER A C 1
ATOM 665 O O . SER A 1 96 ? 3.236 -13.520 -15.542 1.00 92.38 96 SER A O 1
ATOM 667 N N . GLY A 1 97 ? 4.309 -11.783 -16.490 1.00 91.12 97 GLY A N 1
ATOM 668 C CA . GLY A 1 97 ? 5.449 -11.782 -15.576 1.00 91.12 97 GLY A CA 1
ATOM 669 C C . GLY A 1 97 ? 5.057 -11.254 -14.198 1.00 91.12 97 GLY A C 1
ATOM 670 O O . GLY A 1 97 ? 4.122 -10.461 -14.081 1.00 91.12 97 GLY A O 1
ATOM 671 N N . ALA A 1 98 ? 5.763 -11.713 -13.167 1.00 91.19 98 ALA A N 1
ATOM 672 C CA . ALA A 1 98 ? 5.601 -11.173 -11.822 1.00 91.19 98 ALA A CA 1
ATOM 673 C C . ALA A 1 98 ? 6.267 -9.797 -11.724 1.00 91.19 98 ALA A C 1
ATOM 675 O O . ALA A 1 98 ? 7.203 -9.497 -12.472 1.00 91.19 98 ALA A O 1
ATOM 676 N N . LEU A 1 99 ? 5.789 -8.979 -10.796 1.00 91.75 99 LEU A N 1
ATOM 677 C CA . LEU A 1 99 ? 6.368 -7.685 -10.473 1.00 91.75 99 LEU A CA 1
ATOM 678 C C . LEU A 1 99 ? 6.945 -7.751 -9.064 1.00 91.75 99 LEU A C 1
ATOM 680 O O . LEU A 1 99 ? 6.186 -7.835 -8.110 1.00 91.75 99 LEU A O 1
ATOM 684 N N . ASP A 1 100 ? 8.256 -7.632 -8.907 1.00 89.00 100 ASP A N 1
ATOM 685 C CA . ASP A 1 100 ? 8.808 -7.309 -7.595 1.00 89.00 100 ASP A CA 1
ATOM 686 C C . ASP A 1 100 ? 9.204 -5.845 -7.560 1.00 89.00 100 ASP A C 1
ATOM 688 O O . ASP A 1 100 ? 9.654 -5.248 -8.546 1.00 89.00 100 ASP A O 1
ATOM 692 N N . THR A 1 101 ? 9.097 -5.275 -6.376 1.00 85.19 101 THR A N 1
ATOM 693 C CA . THR A 1 101 ? 9.755 -4.024 -6.077 1.00 85.19 101 THR A CA 1
ATOM 694 C C . THR A 1 101 ? 10.982 -4.253 -5.212 1.00 85.19 101 THR A C 1
ATOM 696 O O . THR A 1 101 ? 11.037 -5.166 -4.387 1.00 85.19 101 THR A O 1
ATOM 699 N N . ASN A 1 102 ? 12.005 -3.434 -5.424 1.00 76.75 102 ASN A N 1
ATOM 700 C CA . ASN A 1 102 ? 13.244 -3.493 -4.661 1.00 76.75 102 ASN A CA 1
ATOM 701 C C . ASN A 1 102 ? 13.761 -2.074 -4.398 1.00 76.75 102 ASN A C 1
ATOM 703 O O . ASN A 1 102 ? 13.336 -1.114 -5.037 1.00 76.75 102 ASN A O 1
ATOM 707 N N . GLY A 1 103 ? 14.700 -1.939 -3.469 1.00 80.44 103 GLY A N 1
ATOM 708 C CA . GLY A 1 103 ? 15.266 -0.658 -3.064 1.00 80.44 103 GLY A CA 1
ATOM 709 C C . GLY A 1 103 ? 14.678 -0.147 -1.753 1.00 80.44 103 GLY A C 1
ATOM 710 O O . GLY A 1 103 ? 14.285 -0.924 -0.886 1.00 80.44 103 GLY A O 1
ATOM 711 N N . THR A 1 104 ? 14.700 1.172 -1.585 1.00 86.81 104 THR A N 1
ATOM 712 C CA . THR A 1 104 ? 14.366 1.862 -0.322 1.00 86.81 104 THR A CA 1
ATOM 713 C C . THR A 1 104 ? 13.543 3.132 -0.529 1.00 86.81 104 THR A C 1
ATOM 715 O O . THR A 1 104 ? 13.333 3.897 0.410 1.00 86.81 104 THR A O 1
ATOM 718 N N . GLY A 1 105 ? 13.150 3.403 -1.774 1.00 90.25 105 GLY A N 1
ATOM 719 C CA . GLY A 1 105 ? 12.282 4.509 -2.157 1.00 90.25 105 GLY A CA 1
ATOM 720 C C . GLY A 1 105 ? 10.847 4.058 -2.402 1.00 90.25 105 GLY A C 1
ATOM 721 O O . GLY A 1 105 ? 10.418 3.008 -1.925 1.00 90.25 105 GLY A O 1
ATOM 722 N N . THR A 1 106 ? 10.136 4.852 -3.198 1.00 92.00 106 THR A N 1
ATOM 723 C CA . THR A 1 106 ? 8.731 4.618 -3.538 1.00 92.00 106 THR A CA 1
ATOM 724 C C . THR A 1 106 ? 8.573 4.283 -5.018 1.00 92.00 106 THR A C 1
ATOM 726 O O . THR A 1 106 ? 9.116 4.981 -5.878 1.00 92.00 106 THR A O 1
ATOM 729 N N . VAL A 1 107 ? 7.779 3.264 -5.340 1.00 93.62 107 VAL A N 1
ATOM 730 C CA . VAL A 1 107 ? 7.212 3.089 -6.688 1.00 93.62 107 VAL A CA 1
ATOM 731 C C . VAL A 1 107 ? 5.727 3.387 -6.627 1.00 93.62 107 VAL A C 1
ATOM 733 O O . VAL A 1 107 ? 5.028 2.817 -5.796 1.00 93.62 107 VAL A O 1
ATOM 736 N N . VAL A 1 108 ? 5.256 4.246 -7.530 1.00 95.44 108 VAL A N 1
ATOM 737 C CA . VAL A 1 108 ? 3.835 4.589 -7.644 1.00 95.44 108 VAL A CA 1
ATOM 738 C C . VAL A 1 108 ? 3.259 3.965 -8.909 1.00 95.44 108 VAL A C 1
ATOM 740 O O . VAL A 1 108 ? 3.726 4.267 -10.010 1.00 95.44 108 VAL A O 1
ATOM 743 N N . LEU A 1 109 ? 2.226 3.136 -8.770 1.00 97.69 109 LEU A N 1
ATOM 744 C CA . LEU A 1 109 ? 1.428 2.616 -9.882 1.00 97.69 109 LEU A CA 1
ATOM 745 C C . LEU A 1 109 ? 0.129 3.419 -9.977 1.00 97.69 109 LEU A C 1
ATOM 747 O O . LEU A 1 109 ? -0.732 3.343 -9.099 1.00 97.69 109 LEU A O 1
ATOM 751 N N . THR A 1 110 ? 0.001 4.219 -11.036 1.00 98.06 110 THR A N 1
ATOM 752 C CA . THR A 1 110 ? -1.086 5.213 -11.172 1.00 98.06 110 THR A CA 1
ATOM 753 C C . THR A 1 110 ? -2.123 4.858 -12.237 1.00 98.06 110 THR A C 1
ATOM 755 O O . THR A 1 110 ? -3.182 5.483 -12.303 1.00 98.06 110 THR A O 1
ATOM 758 N N . ASN A 1 111 ? -1.847 3.880 -13.104 1.00 98.38 111 ASN A N 1
ATOM 759 C CA . ASN A 1 111 ? -2.736 3.578 -14.217 1.00 98.38 111 ASN A CA 1
ATOM 760 C C . ASN A 1 111 ? -3.970 2.790 -13.744 1.00 98.38 111 ASN A C 1
ATOM 762 O O . ASN A 1 111 ? -3.873 1.794 -13.035 1.00 98.38 111 ASN A O 1
ATOM 766 N N . ALA A 1 112 ? -5.157 3.225 -14.162 1.00 97.94 112 ALA A N 1
ATOM 767 C CA . ALA A 1 112 ? -6.423 2.599 -13.775 1.00 97.94 112 ALA A CA 1
ATOM 768 C C . ALA A 1 112 ? -6.772 1.326 -14.573 1.00 97.94 112 ALA A C 1
ATOM 770 O O . ALA A 1 112 ? -7.837 0.749 -14.355 1.00 97.94 112 ALA A O 1
ATOM 771 N N . ASN A 1 113 ? -5.927 0.915 -15.522 1.00 97.44 113 ASN A N 1
ATOM 772 C CA . ASN A 1 113 ? -6.191 -0.197 -16.434 1.00 97.44 113 ASN A CA 1
ATOM 773 C C . ASN A 1 113 ? -5.044 -1.216 -16.471 1.00 97.44 113 ASN A C 1
ATOM 775 O O . ASN A 1 113 ? -4.900 -1.910 -17.482 1.00 97.44 113 ASN A O 1
ATOM 779 N N . ASP A 1 114 ? -4.210 -1.304 -15.431 1.00 97.94 114 ASP A N 1
ATOM 780 C CA . ASP A 1 114 ? -3.182 -2.344 -15.389 1.00 97.94 114 ASP A CA 1
ATOM 781 C C . ASP A 1 114 ? -3.846 -3.725 -15.425 1.00 97.94 114 ASP A C 1
ATOM 783 O O . ASP A 1 114 ? -4.864 -3.977 -14.778 1.00 97.94 114 ASP A O 1
ATOM 787 N N . ASN A 1 115 ? -3.300 -4.618 -16.248 1.00 96.75 115 ASN A N 1
ATOM 788 C CA . ASN A 1 115 ? -3.884 -5.938 -16.498 1.00 96.75 115 ASN A CA 1
ATOM 789 C C . ASN A 1 115 ? -2.842 -7.057 -16.486 1.00 96.75 115 ASN A C 1
ATOM 791 O O . ASN A 1 115 ? -3.085 -8.139 -17.027 1.00 96.75 115 ASN A O 1
ATOM 795 N N . TYR A 1 116 ? -1.675 -6.790 -15.899 1.00 96.31 116 TYR A N 1
ATOM 796 C CA . TYR A 1 116 ? -0.699 -7.835 -15.672 1.00 96.31 116 TYR A CA 1
ATOM 797 C C . TYR A 1 116 ? -1.221 -8.831 -14.631 1.00 96.31 116 TYR A C 1
ATOM 799 O O . TYR A 1 116 ? -1.887 -8.447 -13.671 1.00 96.31 116 TYR A O 1
ATOM 807 N N . THR A 1 117 ? -0.945 -10.116 -14.844 1.00 95.81 117 THR A N 1
ATOM 808 C CA . THR A 1 117 ? -1.531 -11.202 -14.034 1.00 95.81 117 THR A CA 1
ATOM 809 C C . THR A 1 117 ? -0.522 -11.918 -13.143 1.00 95.81 117 THR A C 1
ATOM 811 O O . THR A 1 117 ? -0.899 -12.793 -12.366 1.00 95.81 117 THR A O 1
ATOM 814 N N . GLY A 1 118 ? 0.773 -11.647 -13.316 1.00 94.31 118 GLY A N 1
ATOM 815 C CA . GLY A 1 118 ? 1.790 -12.189 -12.422 1.00 94.31 118 GLY A CA 1
ATOM 816 C C . GLY A 1 118 ? 1.717 -11.497 -11.067 1.00 94.31 118 GLY A C 1
ATOM 817 O O . GLY A 1 118 ? 1.400 -10.314 -11.003 1.00 94.31 118 GLY A O 1
ATOM 818 N N . ALA A 1 119 ? 2.009 -12.243 -10.001 1.00 94.19 119 ALA A N 1
ATOM 819 C CA . ALA A 1 119 ? 1.946 -11.730 -8.637 1.00 94.19 119 ALA A CA 1
ATOM 820 C C . ALA A 1 119 ? 2.861 -10.513 -8.440 1.00 94.19 119 ALA A C 1
ATOM 822 O O . ALA A 1 119 ? 3.922 -10.414 -9.063 1.00 94.19 119 ALA A O 1
ATOM 823 N N . THR A 1 120 ? 2.453 -9.630 -7.535 1.00 95.38 120 THR A N 1
ATOM 824 C CA . THR A 1 120 ? 3.239 -8.474 -7.118 1.00 95.38 120 THR A CA 1
ATOM 825 C C . THR A 1 120 ? 3.848 -8.722 -5.744 1.00 95.38 120 THR A C 1
ATOM 827 O O . THR A 1 120 ? 3.132 -9.039 -4.795 1.00 95.38 120 THR A O 1
ATOM 830 N N . THR A 1 121 ? 5.151 -8.517 -5.598 1.00 93.69 121 THR A N 1
ATOM 831 C CA . THR A 1 121 ? 5.831 -8.514 -4.299 1.00 93.69 121 THR A CA 1
ATOM 832 C C . THR A 1 121 ? 6.292 -7.097 -3.988 1.00 93.69 121 THR A C 1
ATOM 834 O O . THR A 1 121 ? 7.187 -6.571 -4.648 1.00 93.69 121 THR A O 1
ATOM 837 N N . ALA A 1 122 ? 5.700 -6.469 -2.972 1.00 92.50 122 ALA A N 1
ATOM 838 C CA . ALA A 1 122 ? 6.250 -5.262 -2.370 1.00 92.50 122 ALA A CA 1
ATOM 839 C C . ALA A 1 122 ? 7.423 -5.681 -1.469 1.00 92.50 122 ALA A C 1
ATOM 841 O O . ALA A 1 122 ? 7.209 -6.223 -0.382 1.00 92.50 122 ALA A O 1
ATOM 842 N N . GLY A 1 123 ? 8.651 -5.520 -1.967 1.00 82.00 123 GLY A N 1
ATOM 843 C CA . GLY A 1 123 ? 9.834 -6.188 -1.421 1.00 82.00 123 GLY A CA 1
ATOM 844 C C . GLY A 1 123 ? 10.823 -5.294 -0.668 1.00 82.00 123 GLY A C 1
ATOM 845 O O . GLY A 1 123 ? 10.898 -4.089 -0.884 1.00 82.00 123 GLY A O 1
ATOM 846 N N . GLY A 1 124 ? 11.656 -5.944 0.158 1.00 65.00 124 GLY A N 1
ATOM 847 C CA . GLY A 1 124 ? 12.938 -5.437 0.667 1.00 65.00 124 GLY A CA 1
ATOM 848 C C . GLY A 1 124 ? 12.977 -5.168 2.184 1.00 65.00 124 GLY A C 1
ATOM 849 O O . GLY A 1 124 ? 12.169 -4.389 2.681 1.00 65.00 124 GLY A O 1
ATOM 850 N N . PRO A 1 125 ? 13.972 -5.689 2.941 1.00 61.53 125 PRO A N 1
ATOM 851 C CA . PRO A 1 125 ? 14.105 -5.438 4.386 1.00 61.53 125 PRO A CA 1
ATOM 852 C C . PRO A 1 125 ? 14.490 -3.989 4.737 1.00 61.53 125 PRO A C 1
ATOM 854 O O . PRO A 1 125 ? 14.833 -3.703 5.883 1.00 61.53 125 PRO A O 1
ATOM 857 N N . LEU A 1 126 ? 14.506 -3.088 3.753 1.00 73.12 126 LEU A N 1
ATOM 858 C CA . LEU A 1 126 ? 15.147 -1.781 3.825 1.00 73.12 126 LEU A CA 1
ATOM 859 C C . LEU A 1 126 ? 14.171 -0.595 3.672 1.00 73.12 126 LEU A C 1
ATOM 861 O O . LEU A 1 126 ? 14.634 0.513 3.413 1.00 73.12 126 LEU A O 1
ATOM 865 N N . GLY A 1 127 ? 12.859 -0.781 3.866 1.00 80.31 127 GLY A N 1
ATOM 866 C CA . GLY A 1 127 ? 11.920 0.353 3.938 1.00 80.31 127 GLY A CA 1
ATOM 867 C C . GLY A 1 127 ? 11.299 0.770 2.604 1.00 80.31 127 GLY A C 1
ATOM 868 O O . GLY A 1 127 ? 11.102 1.961 2.391 1.00 80.31 127 GLY A O 1
ATOM 869 N N . PHE A 1 128 ? 11.061 -0.163 1.683 1.00 90.38 128 PHE A N 1
ATOM 870 C CA . PHE A 1 128 ? 10.475 0.145 0.377 1.00 90.38 128 PHE A CA 1
ATOM 871 C C . PHE A 1 128 ? 8.976 0.471 0.472 1.00 90.38 128 PHE A C 1
ATOM 873 O O . PHE A 1 128 ? 8.255 -0.196 1.213 1.00 90.38 128 PHE A O 1
ATOM 880 N N . THR A 1 129 ? 8.480 1.396 -0.353 1.00 94.44 129 THR A N 1
ATOM 881 C CA . THR A 1 129 ? 7.043 1.701 -0.450 1.00 94.44 129 THR A CA 1
ATOM 882 C C . THR A 1 129 ? 6.486 1.422 -1.846 1.00 94.44 129 THR A C 1
ATOM 884 O O . THR A 1 129 ? 6.933 1.999 -2.839 1.00 94.44 129 THR A O 1
ATOM 887 N N . LEU A 1 130 ? 5.468 0.564 -1.930 1.00 96.56 130 LEU A N 1
ATOM 888 C CA . LEU A 1 130 ? 4.613 0.427 -3.108 1.00 96.56 130 LEU A CA 1
ATOM 889 C C . LEU A 1 130 ? 3.343 1.257 -2.887 1.00 96.56 130 LEU A C 1
ATOM 891 O O . LEU A 1 130 ? 2.515 0.893 -2.058 1.00 96.56 130 LEU A O 1
ATOM 895 N N . ASP A 1 131 ? 3.190 2.341 -3.642 1.00 97.12 131 ASP A N 1
ATOM 896 C CA . ASP A 1 131 ? 1.996 3.190 -3.640 1.00 97.12 131 ASP A CA 1
ATOM 897 C C . ASP A 1 131 ? 1.114 2.846 -4.849 1.00 97.12 131 ASP A C 1
ATOM 899 O O . ASP A 1 131 ? 1.484 3.053 -6.010 1.00 97.12 131 ASP A O 1
ATOM 903 N N . VAL A 1 132 ? -0.062 2.282 -4.590 1.00 98.38 132 VAL A N 1
ATOM 904 C CA . VAL A 1 132 ? -1.043 1.958 -5.628 1.00 98.38 132 VAL A CA 1
ATOM 905 C C . VAL A 1 132 ? -2.166 2.985 -5.577 1.00 98.38 132 VAL A C 1
ATOM 907 O O . VAL A 1 132 ? -3.043 2.923 -4.720 1.00 98.38 132 VAL A O 1
ATOM 910 N N . THR A 1 133 ? -2.195 3.893 -6.549 1.00 98.12 133 THR A N 1
ATOM 911 C CA . THR A 1 133 ? -3.318 4.829 -6.772 1.00 98.12 133 THR A CA 1
ATOM 912 C C . THR A 1 133 ? -4.180 4.433 -7.972 1.00 98.12 133 THR A C 1
ATOM 914 O O . THR A 1 133 ? -5.320 4.878 -8.095 1.00 98.12 133 THR A O 1
ATOM 917 N N . GLY A 1 134 ? -3.645 3.581 -8.851 1.00 98.31 134 GLY A N 1
ATOM 918 C CA . GLY A 1 134 ? -4.338 2.995 -9.993 1.00 98.31 134 GLY A CA 1
ATOM 919 C C . GLY A 1 134 ? -5.133 1.730 -9.653 1.00 98.31 134 GLY A C 1
ATOM 920 O O . GLY A 1 134 ? -5.674 1.565 -8.559 1.00 98.31 134 GLY A O 1
ATOM 921 N N . ASN A 1 135 ? -5.212 0.810 -10.612 1.00 98.38 135 ASN A N 1
ATOM 922 C CA . ASN A 1 135 ? -5.926 -0.456 -10.463 1.00 98.38 135 ASN A CA 1
ATOM 923 C C . ASN A 1 135 ? -5.051 -1.613 -10.941 1.00 98.38 135 ASN A C 1
ATOM 925 O O . ASN A 1 135 ? -4.821 -1.741 -12.138 1.00 98.38 135 ASN A O 1
ATOM 929 N N . ILE A 1 136 ? -4.651 -2.471 -10.003 1.00 98.00 136 ILE A N 1
ATOM 930 C CA . ILE A 1 136 ? -3.913 -3.717 -10.229 1.00 98.00 136 ILE A CA 1
ATOM 931 C C . ILE A 1 136 ? -4.729 -4.948 -9.796 1.00 98.00 136 ILE A C 1
ATOM 933 O O . ILE A 1 136 ? -4.167 -5.963 -9.406 1.00 98.00 136 ILE A O 1
ATOM 937 N N . SER A 1 137 ? -6.063 -4.888 -9.862 1.00 97.88 137 SER A N 1
ATOM 938 C CA . SER A 1 137 ? -6.984 -5.969 -9.442 1.00 97.88 137 SER A CA 1
ATOM 939 C C . SER A 1 137 ? -6.838 -7.306 -10.184 1.00 97.88 137 SER A C 1
ATOM 941 O O . SER A 1 137 ? -7.511 -8.272 -9.842 1.00 97.88 137 SER A O 1
ATOM 943 N N . ALA A 1 138 ? -5.965 -7.387 -11.190 1.00 97.38 138 ALA A N 1
ATOM 944 C CA . ALA A 1 138 ? -5.571 -8.639 -11.833 1.00 97.38 138 ALA A CA 1
ATOM 945 C C . ALA A 1 138 ? -4.365 -9.329 -11.155 1.00 97.38 138 ALA A C 1
ATOM 947 O O . ALA A 1 138 ? -4.018 -10.446 -11.540 1.00 97.38 138 ALA A O 1
ATOM 948 N N . SER A 1 139 ? -3.733 -8.680 -10.168 1.00 97.31 139 SER A N 1
ATOM 949 C CA . SER A 1 139 ? -2.548 -9.162 -9.458 1.00 97.31 139 SER A CA 1
ATOM 950 C C . SER A 1 139 ? -2.744 -9.132 -7.940 1.00 97.31 139 SER A C 1
ATOM 952 O O . SER A 1 139 ? -3.152 -8.124 -7.354 1.00 97.31 139 SER A O 1
ATOM 954 N N . ALA A 1 140 ? -2.406 -10.249 -7.294 1.00 97.25 140 ALA A N 1
ATOM 955 C CA . ALA A 1 140 ? -2.307 -10.337 -5.844 1.00 97.25 140 ALA A CA 1
ATOM 956 C C . ALA A 1 140 ? -0.980 -9.741 -5.353 1.00 97.25 140 ALA A C 1
ATOM 958 O O . ALA A 1 140 ? 0.069 -9.962 -5.962 1.00 97.25 140 ALA A O 1
ATOM 959 N N . VAL A 1 141 ? -1.022 -9.037 -4.220 1.00 97.44 141 VAL A N 1
ATOM 960 C CA . VAL A 1 141 ? 0.138 -8.368 -3.620 1.00 97.44 141 VAL A CA 1
ATOM 961 C C . VAL A 1 141 ? 0.585 -9.089 -2.351 1.00 97.44 141 VAL A C 1
ATOM 963 O O . VAL A 1 141 ? -0.190 -9.247 -1.406 1.00 97.44 141 VAL A O 1
ATOM 966 N N . THR A 1 142 ? 1.861 -9.466 -2.299 1.00 95.62 142 THR A N 1
ATOM 967 C CA . THR A 1 142 ? 2.554 -9.846 -1.061 1.00 95.62 142 THR A CA 1
ATOM 968 C C . THR A 1 142 ? 3.352 -8.656 -0.542 1.00 95.62 142 THR A C 1
ATOM 970 O O . THR A 1 142 ? 4.079 -8.034 -1.309 1.00 95.62 142 THR A O 1
ATOM 973 N N . VAL A 1 143 ? 3.227 -8.329 0.744 1.00 95.50 143 VAL A N 1
ATOM 974 C CA . VAL A 1 143 ? 3.952 -7.218 1.383 1.00 95.50 143 VAL A CA 1
ATOM 975 C C . VAL A 1 143 ? 4.976 -7.779 2.355 1.00 95.50 143 VAL A C 1
ATOM 977 O O . VAL A 1 143 ? 4.615 -8.245 3.437 1.00 95.50 143 VAL A O 1
ATOM 980 N N . ASP A 1 144 ? 6.246 -7.761 1.968 1.00 93.69 144 ASP A N 1
ATOM 981 C CA . ASP A 1 144 ? 7.320 -8.347 2.763 1.00 93.69 144 ASP A CA 1
ATOM 982 C C . ASP A 1 144 ? 7.750 -7.469 3.942 1.00 93.69 144 ASP A C 1
ATOM 984 O O . ASP A 1 144 ? 7.461 -6.276 4.037 1.00 93.69 144 ASP A O 1
ATOM 988 N N . SER A 1 145 ? 8.477 -8.090 4.869 1.00 92.00 145 SER A N 1
ATOM 989 C CA . SER A 1 145 ? 9.049 -7.442 6.044 1.00 92.00 145 SER A CA 1
ATOM 990 C C . SER A 1 145 ? 9.840 -6.195 5.662 1.00 92.00 145 SER A C 1
ATOM 992 O O . SER A 1 145 ? 10.831 -6.286 4.943 1.00 92.00 145 SER A O 1
ATOM 994 N N . GLY A 1 146 ? 9.466 -5.055 6.241 1.00 90.56 146 GLY A N 1
ATOM 995 C CA . GLY A 1 146 ? 10.115 -3.772 5.978 1.00 90.56 146 GLY A CA 1
ATOM 996 C C . GLY A 1 146 ? 9.584 -3.037 4.749 1.00 90.56 146 GLY A C 1
ATOM 997 O O . GLY A 1 146 ? 9.984 -1.896 4.553 1.00 90.56 146 GLY A O 1
ATOM 998 N N . ALA A 1 147 ? 8.683 -3.632 3.965 1.00 94.62 147 ALA A N 1
ATOM 999 C CA . ALA A 1 147 ? 7.964 -2.933 2.911 1.00 94.62 147 ALA A CA 1
ATOM 1000 C C . ALA A 1 147 ? 6.635 -2.355 3.422 1.00 94.62 147 ALA A C 1
ATOM 1002 O O . ALA A 1 147 ? 6.017 -2.885 4.354 1.00 94.62 147 ALA A O 1
ATOM 1003 N N . THR A 1 148 ? 6.181 -1.293 2.765 1.00 95.94 148 THR A N 1
ATOM 1004 C CA . THR A 1 148 ? 4.872 -0.670 2.958 1.00 95.94 148 THR A CA 1
ATOM 1005 C C . THR A 1 148 ? 4.080 -0.748 1.660 1.00 95.94 148 THR A C 1
ATOM 1007 O O . THR A 1 148 ? 4.567 -0.354 0.602 1.00 95.94 148 THR A O 1
ATOM 1010 N N . LEU A 1 149 ? 2.850 -1.247 1.744 1.00 97.56 149 LEU A N 1
ATOM 1011 C CA . LEU A 1 149 ? 1.823 -1.070 0.728 1.00 97.56 149 LEU A CA 1
ATOM 1012 C C . LEU A 1 149 ? 0.932 0.096 1.146 1.00 97.56 149 LEU A C 1
ATOM 1014 O O . LEU A 1 149 ? 0.268 0.017 2.181 1.00 97.56 149 LEU A O 1
ATOM 1018 N N . GLU A 1 150 ? 0.892 1.134 0.325 1.00 98.06 150 GLU A N 1
ATOM 1019 C CA . GLU A 1 150 ? 0.041 2.300 0.525 1.00 98.06 150 GLU A CA 1
ATOM 1020 C C . GLU A 1 150 ? -0.760 2.640 -0.738 1.00 98.06 150 GLU A C 1
ATOM 1022 O O . GLU A 1 150 ? -0.687 1.946 -1.757 1.00 98.06 150 GLU A O 1
ATOM 1027 N N . GLY A 1 151 ? -1.570 3.686 -0.646 1.00 98.25 151 GLY A N 1
ATOM 1028 C CA . GLY A 1 151 ? -2.312 4.264 -1.753 1.00 98.25 151 GLY A CA 1
ATOM 1029 C C . GLY A 1 151 ? -3.828 4.172 -1.599 1.00 98.25 151 GLY A C 1
ATOM 1030 O O . GLY A 1 151 ? -4.376 3.811 -0.553 1.00 98.25 151 GLY A O 1
ATOM 1031 N N . THR A 1 152 ? -4.521 4.558 -2.668 1.00 98.62 152 THR A N 1
ATOM 1032 C CA . THR A 1 152 ? -5.993 4.667 -2.737 1.00 98.62 152 THR A CA 1
ATOM 1033 C C . THR A 1 152 ? -6.624 3.803 -3.830 1.00 98.62 152 THR A C 1
ATOM 1035 O O . THR A 1 152 ? -7.808 3.919 -4.148 1.00 98.62 152 THR A O 1
ATOM 1038 N N . GLY A 1 153 ? -5.807 2.962 -4.455 1.00 98.56 153 GLY A N 1
ATOM 1039 C CA . GLY A 1 153 ? -6.162 2.182 -5.623 1.00 98.56 153 GLY A CA 1
ATOM 1040 C C . GLY A 1 153 ? -6.912 0.893 -5.309 1.00 98.56 153 GLY A C 1
ATOM 1041 O O . GLY A 1 153 ? -7.405 0.654 -4.203 1.00 98.56 153 GLY A O 1
ATOM 1042 N N . THR A 1 154 ? -6.998 0.043 -6.330 1.00 98.75 154 THR A N 1
ATOM 1043 C CA . THR A 1 154 ? -7.620 -1.286 -6.250 1.00 98.75 154 THR A CA 1
ATOM 1044 C C . THR A 1 154 ? -6.596 -2.384 -6.514 1.00 98.75 154 THR A C 1
ATOM 1046 O O . THR A 1 154 ? -5.820 -2.298 -7.462 1.00 98.75 154 THR A O 1
ATOM 1049 N N . ILE A 1 155 ? -6.617 -3.423 -5.687 1.00 98.56 155 ILE A N 1
ATOM 1050 C CA . ILE A 1 155 ? -5.714 -4.581 -5.696 1.00 98.56 155 ILE A CA 1
ATOM 1051 C C . ILE A 1 155 ? -6.563 -5.857 -5.652 1.00 98.56 155 ILE A C 1
ATOM 1053 O O . ILE A 1 155 ? -7.716 -5.792 -5.229 1.00 98.56 155 ILE A O 1
ATOM 1057 N N . ASP A 1 156 ? -6.032 -7.008 -6.083 1.00 98.38 156 ASP A N 1
ATOM 1058 C CA . ASP A 1 156 ? -6.726 -8.287 -5.900 1.00 98.38 156 ASP A CA 1
ATOM 1059 C C . ASP A 1 156 ? -6.735 -8.730 -4.424 1.00 98.38 156 ASP A C 1
ATOM 1061 O O . ASP A 1 156 ? -7.492 -8.209 -3.602 1.00 98.38 156 ASP A O 1
ATOM 1065 N N . ALA A 1 157 ? -5.882 -9.685 -4.062 1.00 97.94 157 ALA A N 1
ATOM 1066 C CA . ALA A 1 157 ? -5.667 -10.112 -2.690 1.00 97.94 157 ALA A CA 1
ATOM 1067 C C . ALA A 1 157 ? -4.438 -9.414 -2.094 1.00 97.94 157 ALA A C 1
ATOM 1069 O O . ALA A 1 157 ? -3.490 -9.089 -2.808 1.00 97.94 157 ALA A O 1
ATOM 1070 N N . ILE A 1 158 ? -4.435 -9.233 -0.772 1.00 97.69 158 ILE A N 1
ATOM 1071 C CA . ILE A 1 158 ? -3.284 -8.714 -0.024 1.00 97.69 158 ILE A CA 1
ATOM 1072 C C . ILE A 1 158 ? -2.832 -9.784 0.965 1.00 97.69 158 ILE A C 1
ATOM 1074 O O . ILE A 1 158 ? -3.623 -10.243 1.790 1.00 97.69 158 ILE A O 1
ATOM 1078 N N . ALA A 1 159 ? -1.555 -10.147 0.930 1.00 95.75 159 ALA A N 1
ATOM 1079 C CA . ALA A 1 159 ? -0.916 -11.005 1.918 1.00 95.75 159 ALA A CA 1
ATOM 1080 C C . ALA A 1 159 ? 0.249 -10.254 2.571 1.00 95.75 159 ALA A C 1
ATOM 1082 O O . ALA A 1 159 ? 1.266 -9.999 1.934 1.00 95.75 159 ALA A O 1
ATOM 1083 N N . SER A 1 160 ? 0.128 -9.897 3.849 1.00 94.75 160 SER A N 1
ATOM 1084 C CA . SER A 1 160 ? 1.253 -9.316 4.585 1.00 94.75 160 SER A CA 1
ATOM 1085 C C . SER A 1 160 ? 2.155 -10.419 5.136 1.00 94.75 160 SER A C 1
ATOM 1087 O O . SER A 1 160 ? 1.734 -11.279 5.915 1.00 94.75 160 SER A O 1
ATOM 1089 N N . ASN A 1 161 ? 3.424 -10.361 4.748 1.00 92.69 161 ASN A N 1
ATOM 1090 C CA . ASN A 1 161 ? 4.525 -11.143 5.280 1.00 92.69 161 ASN A CA 1
ATOM 1091 C C . ASN A 1 161 ? 5.406 -10.249 6.170 1.00 92.69 161 ASN A C 1
ATOM 1093 O O . ASN A 1 161 ? 6.576 -10.004 5.875 1.00 92.69 161 ASN A O 1
ATOM 1097 N N . ARG A 1 162 ? 4.832 -9.748 7.275 1.00 91.81 162 ARG A N 1
ATOM 1098 C CA . ARG A 1 162 ? 5.454 -8.798 8.229 1.00 91.81 162 ARG A CA 1
ATOM 1099 C C . ARG A 1 162 ? 5.602 -7.371 7.688 1.00 91.81 162 ARG A C 1
ATOM 1101 O O . ARG A 1 162 ? 6.279 -6.557 8.313 1.00 91.81 162 ARG A O 1
ATOM 1108 N N . GLY A 1 163 ? 5.003 -7.078 6.538 1.00 94.62 163 GLY A N 1
ATOM 1109 C CA . GLY A 1 163 ? 4.959 -5.745 5.953 1.00 94.62 163 GLY A CA 1
ATOM 1110 C C . GLY A 1 163 ? 3.854 -4.864 6.535 1.00 94.62 163 GLY A C 1
ATOM 1111 O O . GLY A 1 163 ? 2.978 -5.328 7.278 1.00 94.62 163 GLY A O 1
ATOM 1112 N N . THR A 1 164 ? 3.886 -3.588 6.167 1.00 96.19 164 THR A N 1
ATOM 1113 C CA . THR A 1 164 ? 2.887 -2.587 6.559 1.00 96.19 164 THR A CA 1
ATOM 1114 C C . THR A 1 164 ? 1.851 -2.408 5.455 1.00 96.19 164 THR A C 1
ATOM 1116 O O . THR A 1 164 ? 2.206 -2.257 4.291 1.00 96.19 164 THR A O 1
ATOM 1119 N N . VAL A 1 165 ? 0.569 -2.391 5.809 1.00 97.88 165 VAL A N 1
ATOM 1120 C CA . VAL A 1 165 ? -0.527 -1.976 4.923 1.00 97.88 165 VAL A CA 1
ATOM 1121 C C . VAL A 1 165 ? -1.095 -0.666 5.465 1.00 97.88 165 VAL A C 1
ATOM 1123 O O . VAL A 1 165 ? -1.596 -0.647 6.589 1.00 97.88 165 VAL A O 1
ATOM 1126 N N . ALA A 1 166 ? -1.010 0.406 4.679 1.00 98.19 166 ALA A N 1
ATOM 1127 C CA . ALA A 1 166 ? -1.342 1.772 5.078 1.00 98.19 166 ALA A CA 1
ATOM 1128 C C . ALA A 1 166 ? -2.253 2.445 4.030 1.00 98.19 166 ALA A C 1
ATOM 1130 O O . ALA A 1 166 ? -1.759 3.046 3.080 1.00 98.19 166 ALA A O 1
ATOM 1131 N N . PRO A 1 167 ? -3.591 2.336 4.133 1.00 98.69 167 PRO A N 1
ATOM 1132 C CA . PRO A 1 167 ? -4.490 2.995 3.186 1.00 98.69 167 PRO A CA 1
ATOM 1133 C C . PRO A 1 167 ? -4.333 4.525 3.186 1.00 98.69 167 PRO A C 1
ATOM 1135 O O . PRO A 1 167 ? -4.445 5.167 4.234 1.00 98.69 167 PRO A O 1
ATOM 1138 N N . GLY A 1 168 ? -4.158 5.110 2.000 1.00 98.19 168 GLY A N 1
ATOM 1139 C CA . GLY A 1 168 ? -3.778 6.515 1.821 1.00 98.19 168 GLY A CA 1
ATOM 1140 C C . GLY A 1 168 ? -2.280 6.695 1.599 1.00 98.19 168 GLY A C 1
ATOM 1141 O O . GLY A 1 168 ? -1.618 5.808 1.080 1.00 98.19 168 GLY A O 1
ATOM 1142 N N . SER A 1 169 ? -1.755 7.853 1.965 1.00 94.19 169 SER A N 1
ATOM 1143 C CA . SER A 1 169 ? -0.325 8.176 1.932 1.00 94.19 169 SER A CA 1
ATOM 1144 C C . SER A 1 169 ? 0.023 8.934 3.217 1.00 94.19 169 SER A C 1
ATOM 1146 O O . SER A 1 169 ? -0.895 9.421 3.880 1.00 94.19 169 SER A O 1
ATOM 1148 N N . PRO A 1 170 ? 1.306 9.105 3.581 1.00 92.38 170 PRO A N 1
ATOM 1149 C CA . PRO A 1 170 ? 1.668 9.776 4.824 1.00 92.38 170 PRO A CA 1
ATOM 1150 C C . PRO A 1 170 ? 1.006 11.155 4.960 1.00 92.38 170 PRO A C 1
ATOM 1152 O O . PRO A 1 170 ? 1.125 12.009 4.076 1.00 92.38 170 PRO A O 1
ATOM 1155 N N . SER A 1 171 ? 0.321 11.387 6.079 1.00 92.56 171 SER A N 1
ATOM 1156 C CA . SER A 1 171 ? -0.510 12.560 6.410 1.00 92.56 171 SER A CA 1
ATOM 1157 C C . SER A 1 171 ? -1.739 12.809 5.521 1.00 92.56 171 SER A C 1
ATOM 1159 O O . SER A 1 171 ? -2.402 13.842 5.658 1.00 92.56 171 SER A O 1
ATOM 1161 N N . THR A 1 172 ? -2.057 11.887 4.614 1.00 96.62 172 THR A N 1
ATOM 1162 C CA . THR A 1 172 ? -3.194 11.960 3.692 1.00 96.62 172 THR A CA 1
ATOM 1163 C C . THR A 1 172 ? -3.981 10.651 3.756 1.00 96.62 172 THR A C 1
ATOM 1165 O O . THR A 1 172 ? -3.694 9.720 2.998 1.00 96.62 172 THR A O 1
ATOM 1168 N N . PRO A 1 173 ? -5.006 10.567 4.623 1.00 98.31 173 PRO A N 1
ATOM 1169 C CA . PRO A 1 173 ? -5.845 9.383 4.702 1.00 98.31 173 PRO A CA 1
ATOM 1170 C C . PRO A 1 173 ? -6.449 9.004 3.348 1.00 98.31 173 PRO A C 1
ATOM 1172 O O . PRO A 1 173 ? -6.701 9.868 2.510 1.00 98.31 173 PRO A O 1
ATOM 1175 N N . GLY A 1 174 ? -6.723 7.716 3.152 1.00 98.62 174 GLY A N 1
ATOM 1176 C CA . GLY A 1 174 ? -7.261 7.200 1.898 1.00 98.62 174 GLY A CA 1
ATOM 1177 C C . GLY A 1 174 ? -8.028 5.893 2.061 1.00 98.62 174 GLY A C 1
ATOM 1178 O O . GLY A 1 174 ? -8.080 5.321 3.151 1.00 98.62 174 GLY A O 1
ATOM 1179 N N . ILE A 1 175 ? -8.655 5.434 0.975 1.00 98.81 175 ILE A N 1
ATOM 1180 C CA . ILE A 1 175 ? -9.337 4.135 0.931 1.00 98.81 175 ILE A CA 1
ATOM 1181 C C . ILE A 1 175 ? -8.568 3.206 0.005 1.00 98.81 175 ILE A C 1
ATOM 1183 O O . ILE A 1 175 ? -8.486 3.482 -1.185 1.00 98.81 175 ILE A O 1
ATOM 1187 N N . LEU A 1 176 ? -8.046 2.105 0.538 1.00 98.88 176 LEU A N 1
ATOM 1188 C CA . LEU A 1 176 ? -7.424 1.050 -0.258 1.00 98.88 176 LEU A CA 1
ATOM 1189 C C . LEU A 1 176 ? -8.437 -0.073 -0.481 1.00 98.88 176 LEU A C 1
ATOM 1191 O O . LEU A 1 176 ? -9.023 -0.585 0.480 1.00 98.88 176 LEU A O 1
ATOM 1195 N N . HIS A 1 177 ? -8.635 -0.464 -1.738 1.00 98.81 177 HIS A N 1
ATOM 1196 C CA . HIS A 1 177 ? -9.592 -1.499 -2.117 1.00 98.81 177 HIS A CA 1
ATOM 1197 C C . HIS A 1 177 ? -8.887 -2.820 -2.443 1.00 98.81 177 HIS A C 1
ATOM 1199 O O . HIS A 1 177 ? -7.981 -2.857 -3.271 1.00 98.81 177 HIS A O 1
ATOM 1205 N N . ALA A 1 178 ? -9.352 -3.916 -1.850 1.00 98.69 178 ALA A N 1
ATOM 1206 C CA . ALA A 1 178 ? -8.986 -5.280 -2.215 1.00 98.69 178 ALA A CA 1
ATOM 1207 C C . ALA A 1 178 ? -10.220 -6.008 -2.773 1.00 98.69 178 ALA A C 1
ATOM 1209 O O . ALA A 1 178 ? -11.244 -6.107 -2.091 1.00 98.69 178 ALA A O 1
ATOM 1210 N N . THR A 1 179 ? -10.157 -6.520 -4.003 1.00 98.50 179 THR A N 1
ATOM 1211 C CA . THR A 1 179 ? -11.243 -7.326 -4.596 1.00 98.50 179 THR A CA 1
ATOM 1212 C C . THR A 1 179 ? -11.236 -8.770 -4.097 1.00 98.50 179 THR A C 1
ATOM 1214 O O . THR A 1 179 ? -12.257 -9.454 -4.169 1.00 98.50 179 THR A O 1
ATOM 1217 N N . GLY A 1 180 ? -10.104 -9.222 -3.566 1.00 98.06 180 GLY A N 1
ATOM 1218 C CA . GLY A 1 180 ? -9.900 -10.532 -2.969 1.00 98.06 180 GLY A CA 1
ATOM 1219 C C . GLY A 1 180 ? -9.873 -10.501 -1.440 1.00 98.06 180 GLY A C 1
ATOM 1220 O O . GLY A 1 180 ? -10.413 -9.607 -0.781 1.00 98.06 180 GLY A O 1
ATOM 1221 N N . ALA A 1 181 ? -9.258 -11.533 -0.861 1.00 97.62 181 ALA A N 1
ATOM 1222 C CA . ALA A 1 181 ? -9.043 -11.634 0.579 1.00 97.62 181 ALA A CA 1
ATOM 1223 C C . ALA A 1 181 ? -7.841 -10.788 1.027 1.00 97.62 181 ALA A C 1
ATOM 1225 O O . ALA A 1 181 ? -6.843 -10.671 0.316 1.00 97.62 181 ALA A O 1
ATOM 1226 N N . VAL A 1 182 ? -7.916 -10.263 2.247 1.00 98.06 182 VAL A N 1
ATOM 1227 C CA . VAL A 1 182 ? -6.798 -9.620 2.936 1.00 98.06 182 VAL A CA 1
ATOM 1228 C C . VAL A 1 182 ? -6.346 -10.507 4.089 1.00 98.06 182 VAL A C 1
ATOM 1230 O O . VAL A 1 182 ? -7.126 -10.869 4.972 1.00 98.06 182 VAL A O 1
ATOM 1233 N N . ASN A 1 183 ? -5.068 -10.855 4.101 1.00 96.44 183 ASN A N 1
ATOM 1234 C CA . ASN A 1 183 ? -4.457 -11.665 5.137 1.00 96.44 183 ASN A CA 1
ATOM 1235 C C . ASN A 1 183 ? -3.285 -10.914 5.774 1.00 96.44 183 ASN A C 1
ATOM 1237 O O . ASN A 1 183 ? -2.210 -10.825 5.184 1.00 96.44 183 ASN A O 1
ATOM 1241 N N . LEU A 1 184 ? -3.492 -10.385 6.981 1.00 94.06 184 LEU A N 1
ATOM 1242 C CA . LEU A 1 184 ? -2.455 -9.698 7.760 1.00 94.06 184 LEU A CA 1
ATOM 1243 C C . LEU A 1 184 ? -1.815 -10.614 8.823 1.00 94.06 184 LEU A C 1
ATOM 1245 O O . LEU A 1 184 ? -0.944 -10.194 9.583 1.00 94.06 184 LEU A O 1
ATOM 1249 N N . ASP A 1 185 ? -2.258 -11.871 8.880 1.00 81.31 185 ASP A N 1
ATOM 1250 C CA . ASP A 1 185 ? -2.018 -12.804 9.976 1.00 81.31 185 ASP A CA 1
ATOM 1251 C C . ASP A 1 185 ? -0.720 -13.637 9.943 1.00 81.31 185 ASP A C 1
ATOM 1253 O O . ASP A 1 185 ? -0.152 -13.867 11.004 1.00 81.31 185 ASP A O 1
ATOM 1257 N N . PRO A 1 186 ? -0.187 -14.144 8.817 1.00 69.31 186 PRO A N 1
ATOM 1258 C CA . PRO A 1 186 ? 0.680 -15.327 8.864 1.00 69.31 186 PRO A CA 1
ATOM 1259 C C . PRO A 1 186 ? 2.051 -15.095 9.522 1.00 69.31 186 PRO A C 1
ATOM 1261 O O . PRO A 1 186 ? 2.788 -16.052 9.751 1.00 69.31 186 PRO A O 1
ATOM 1264 N N . SER A 1 187 ? 2.420 -13.844 9.816 1.00 74.38 187 SER A N 1
ATOM 1265 C CA . SER A 1 187 ? 3.753 -13.502 10.325 1.00 74.38 187 SER A CA 1
ATOM 1266 C C . SER A 1 187 ? 3.853 -12.216 11.170 1.00 74.38 187 SER A C 1
ATOM 1268 O O . SER A 1 187 ? 4.931 -11.933 11.694 1.00 74.38 187 SER A O 1
ATOM 1270 N N . GLY A 1 188 ? 2.758 -11.467 11.366 1.00 78.62 188 GLY A N 1
ATOM 1271 C CA . GLY A 1 188 ? 2.707 -10.286 12.242 1.00 78.62 188 GLY A CA 1
ATOM 1272 C C . GLY A 1 188 ? 3.135 -8.963 11.597 1.00 78.62 188 GLY A C 1
ATOM 1273 O O . GLY A 1 188 ? 4.119 -8.358 12.016 1.00 78.62 188 GLY A O 1
ATOM 1274 N N . GLY A 1 189 ? 2.399 -8.522 10.570 1.00 91.25 189 GLY A N 1
ATOM 1275 C CA . GLY A 1 189 ? 2.575 -7.205 9.940 1.00 91.25 189 GLY A CA 1
ATOM 1276 C C . GLY A 1 189 ? 1.913 -6.051 10.701 1.00 91.25 189 GLY A C 1
ATOM 1277 O O . GLY A 1 189 ? 1.370 -6.231 11.794 1.00 91.25 189 GLY A O 1
ATOM 1278 N N . THR A 1 190 ? 1.920 -4.867 10.091 1.00 95.88 190 THR A N 1
ATOM 1279 C CA . THR A 1 190 ? 1.283 -3.657 10.635 1.00 95.88 190 THR A CA 1
ATOM 1280 C C . THR A 1 190 ? 0.122 -3.234 9.745 1.00 95.88 190 THR A C 1
ATOM 1282 O O . THR A 1 190 ? 0.258 -3.189 8.524 1.00 95.88 190 THR A O 1
ATOM 1285 N N . PHE A 1 191 ? -1.014 -2.897 10.347 1.00 98.19 191 PHE A N 1
ATOM 1286 C CA . PHE A 1 191 ? -2.056 -2.113 9.695 1.00 98.19 191 PHE A CA 1
ATOM 1287 C C . PHE A 1 191 ? -1.978 -0.690 10.235 1.00 98.19 191 PHE A C 1
ATOM 1289 O O . PHE A 1 191 ? -2.205 -0.482 11.429 1.00 98.19 191 PHE A O 1
ATOM 1296 N N . ASP A 1 192 ? -1.594 0.256 9.386 1.00 98.19 192 ASP A N 1
ATOM 1297 C CA . ASP A 1 192 ? -1.396 1.649 9.774 1.00 98.19 192 ASP A CA 1
ATOM 1298 C C . ASP A 1 192 ? -2.587 2.498 9.331 1.00 98.19 192 ASP A C 1
ATOM 1300 O O . ASP A 1 192 ? -3.043 2.425 8.187 1.00 98.19 192 ASP A O 1
ATOM 1304 N N . VAL A 1 193 ? -3.135 3.258 10.274 1.00 98.44 193 VAL A N 1
ATOM 1305 C CA . VAL A 1 193 ? -4.339 4.063 10.079 1.00 98.44 193 VAL A CA 1
ATOM 1306 C C . VAL A 1 193 ? -4.052 5.496 10.481 1.00 98.44 193 VAL A C 1
ATOM 1308 O O . VAL A 1 193 ? -3.653 5.762 11.614 1.00 98.44 193 VAL A O 1
ATOM 1311 N N . GLU A 1 194 ? -4.366 6.430 9.593 1.00 98.25 194 GLU A N 1
ATOM 1312 C CA . GLU A 1 194 ? -4.351 7.850 9.912 1.00 98.25 194 GLU A CA 1
ATOM 1313 C C . GLU A 1 194 ? -5.758 8.357 10.233 1.00 98.25 194 GLU A C 1
ATOM 1315 O O . GLU A 1 194 ? -6.734 7.955 9.597 1.00 98.25 194 GLU A O 1
ATOM 1320 N N . VAL A 1 195 ? -5.876 9.262 11.208 1.00 98.25 195 VAL A N 1
ATOM 1321 C CA . VAL A 1 195 ? -7.123 9.963 11.542 1.00 98.25 195 VAL A CA 1
ATOM 1322 C C . VAL A 1 195 ? -6.861 11.464 11.682 1.00 98.25 195 VAL A C 1
ATOM 1324 O O . VAL A 1 195 ? -6.335 11.945 12.685 1.00 98.25 195 VAL A O 1
ATOM 1327 N N . THR A 1 196 ? -7.278 12.220 10.670 1.00 97.44 196 THR A N 1
ATOM 1328 C CA . THR A 1 196 ? -7.184 13.686 10.570 1.00 97.44 196 THR A CA 1
ATOM 1329 C C . THR A 1 196 ? -8.561 14.369 10.508 1.00 97.44 196 THR A C 1
ATOM 1331 O O . THR A 1 196 ? -8.663 15.588 10.650 1.00 97.44 196 THR A O 1
ATOM 1334 N N . GLY A 1 197 ? -9.642 13.594 10.371 1.00 97.12 197 GLY A N 1
ATOM 1335 C CA . GLY A 1 197 ? -11.025 14.056 10.282 1.00 97.12 197 GLY A CA 1
ATOM 1336 C C . GLY A 1 197 ? -12.051 12.923 10.411 1.00 97.12 197 GLY A C 1
ATOM 1337 O O . GLY A 1 197 ? -11.717 11.767 10.650 1.00 97.12 197 GLY A O 1
ATOM 1338 N N . ALA A 1 198 ? -13.335 13.250 10.241 1.00 96.44 198 ALA A N 1
ATOM 1339 C CA . ALA A 1 198 ? -14.449 12.322 10.484 1.00 96.44 198 ALA A CA 1
ATOM 1340 C C . ALA A 1 198 ? -14.961 11.559 9.244 1.00 96.44 198 ALA A C 1
ATOM 1342 O O . ALA A 1 198 ? -15.902 10.777 9.361 1.00 96.44 198 ALA A O 1
ATOM 1343 N N . SER A 1 199 ? -14.397 11.793 8.056 1.00 97.94 199 SER A N 1
ATOM 1344 C CA . SER A 1 199 ? -14.866 11.183 6.799 1.00 97.94 199 SER A CA 1
ATOM 1345 C C . SER A 1 199 ? -13.925 10.073 6.333 1.00 97.94 199 SER A C 1
ATOM 1347 O O . SER A 1 199 ? -12.715 10.274 6.322 1.00 97.94 199 SER A O 1
ATOM 1349 N N . ALA A 1 200 ? -14.457 8.921 5.916 1.00 98.31 200 ALA A N 1
ATOM 1350 C CA . ALA A 1 200 ? -13.632 7.848 5.353 1.00 98.31 200 ALA A CA 1
ATOM 1351 C C . ALA A 1 200 ? -12.893 8.345 4.106 1.00 98.31 200 ALA A C 1
ATOM 1353 O O . ALA A 1 200 ? -13.482 9.037 3.274 1.00 98.31 200 ALA A O 1
ATOM 1354 N N . GLY A 1 201 ? -11.613 8.013 3.983 1.00 97.88 201 GLY A N 1
ATOM 1355 C CA . GLY A 1 201 ? -10.807 8.314 2.803 1.00 97.88 201 GLY A CA 1
ATOM 1356 C C . GLY A 1 201 ? -10.337 9.756 2.646 1.00 97.88 201 GLY A C 1
ATOM 1357 O O . GLY A 1 201 ? -9.461 9.998 1.835 1.00 97.88 201 GLY A O 1
ATOM 1358 N N . SER A 1 202 ? -10.903 10.715 3.378 1.00 97.62 202 SER A N 1
ATOM 1359 C CA . SER A 1 202 ? -10.439 12.115 3.377 1.00 97.62 202 SER A CA 1
ATOM 1360 C C . SER A 1 202 ? -10.108 12.640 4.771 1.00 97.62 202 SER A C 1
ATOM 1362 O O . SER A 1 202 ? -9.393 13.627 4.909 1.00 97.62 202 SER A O 1
ATOM 1364 N N . GLY A 1 203 ? -10.626 11.984 5.808 1.00 98.06 203 GLY A N 1
ATOM 1365 C CA . GLY A 1 203 ? -10.338 12.255 7.210 1.00 98.06 203 GLY A CA 1
ATOM 1366 C C . GLY A 1 203 ? -9.818 11.039 7.973 1.00 98.06 203 GLY A C 1
ATOM 1367 O O . GLY A 1 203 ? -9.159 11.222 8.985 1.00 98.06 203 GLY A O 1
ATOM 1368 N N . TYR A 1 204 ? -10.061 9.808 7.528 1.00 98.75 204 TYR A N 1
ATOM 1369 C CA . TYR A 1 204 ? -9.408 8.637 8.114 1.00 98.75 204 TYR A CA 1
ATOM 1370 C C . TYR A 1 204 ? -9.156 7.524 7.103 1.00 98.75 204 TYR A C 1
ATOM 1372 O O . TYR A 1 204 ? -9.915 7.368 6.142 1.00 98.75 204 TYR A O 1
ATOM 1380 N N . SER A 1 205 ? -8.090 6.759 7.335 1.00 98.88 205 SER A N 1
ATOM 1381 C CA . SER A 1 205 ? -7.680 5.651 6.478 1.00 98.88 205 SER A CA 1
ATOM 1382 C C . SER A 1 205 ? -8.664 4.495 6.600 1.00 98.88 205 SER A C 1
ATOM 1384 O O . SER A 1 205 ? -9.113 4.156 7.699 1.00 98.88 205 SER A O 1
ATOM 1386 N N . GLN A 1 206 ? -9.007 3.879 5.472 1.00 98.81 206 GLN A N 1
ATOM 1387 C CA . GLN A 1 206 ? -9.910 2.736 5.437 1.00 98.81 206 GLN A CA 1
ATOM 1388 C C . GLN A 1 206 ? -9.399 1.657 4.485 1.00 98.81 206 GLN A C 1
ATOM 1390 O O . GLN A 1 206 ? -9.074 1.920 3.332 1.00 98.81 206 GLN A O 1
ATOM 1395 N N . LEU A 1 207 ? -9.399 0.415 4.956 1.00 98.81 207 LEU A N 1
ATOM 1396 C CA . LEU A 1 207 ? -9.255 -0.757 4.101 1.00 98.81 207 LEU A CA 1
ATOM 1397 C C . LEU A 1 207 ? -10.641 -1.315 3.759 1.00 98.81 207 LEU A C 1
ATOM 1399 O O . LEU A 1 207 ? -11.436 -1.601 4.659 1.00 98.81 207 LEU A O 1
ATOM 1403 N N . VAL A 1 208 ? -10.918 -1.507 2.471 1.00 98.88 208 VAL A N 1
ATOM 1404 C CA . VAL A 1 208 ? -12.151 -2.137 1.982 1.00 98.88 208 VAL A CA 1
ATOM 1405 C C . VAL A 1 208 ? -11.806 -3.428 1.252 1.00 98.88 208 VAL A C 1
ATOM 1407 O O . VAL A 1 208 ? -11.261 -3.391 0.155 1.00 98.88 208 VAL A O 1
ATOM 1410 N N . ALA A 1 209 ? -12.153 -4.571 1.836 1.00 98.62 209 ALA A N 1
ATOM 1411 C CA . ALA A 1 209 ? -11.965 -5.887 1.237 1.00 98.62 209 ALA A CA 1
ATOM 1412 C C . ALA A 1 209 ? -13.308 -6.472 0.779 1.00 98.62 209 ALA A C 1
ATOM 1414 O O . ALA A 1 209 ? -14.246 -6.589 1.564 1.00 98.62 209 ALA A O 1
ATOM 1415 N N . ALA A 1 210 ? -13.425 -6.887 -0.480 1.00 98.38 210 ALA A N 1
ATOM 1416 C CA . ALA A 1 210 ? -14.603 -7.631 -0.924 1.00 98.38 210 ALA A CA 1
ATOM 1417 C C . ALA A 1 210 ? -14.611 -9.063 -0.349 1.00 98.38 210 ALA A C 1
ATOM 1419 O O . ALA A 1 210 ? -15.677 -9.604 -0.051 1.00 98.38 210 ALA A O 1
ATOM 1420 N N . GLY A 1 211 ? -13.429 -9.659 -0.151 1.00 98.12 211 GLY A N 1
ATOM 1421 C CA . GLY A 1 211 ? -13.248 -10.942 0.525 1.00 98.12 211 GLY A CA 1
ATOM 1422 C C . GLY A 1 211 ? -13.136 -10.834 2.051 1.00 98.12 211 GLY A C 1
ATOM 1423 O O . GLY A 1 211 ? -13.511 -9.840 2.673 1.00 98.12 211 GLY A O 1
ATOM 1424 N N . SER A 1 212 ? -12.608 -11.886 2.677 1.00 97.75 212 SER A N 1
ATOM 1425 C CA . SER A 1 212 ? -12.338 -11.918 4.119 1.00 97.75 212 SER A CA 1
ATOM 1426 C C . SER A 1 212 ? -11.128 -11.061 4.500 1.00 97.75 212 SER A C 1
ATOM 1428 O O . SER A 1 212 ? -10.148 -11.059 3.759 1.00 97.75 212 SER A O 1
ATOM 1430 N N . ALA A 1 213 ? -11.133 -10.454 5.689 1.00 97.75 213 ALA A N 1
ATOM 1431 C CA . ALA A 1 213 ? -9.950 -9.873 6.324 1.00 97.75 213 ALA A CA 1
ATOM 1432 C C . ALA A 1 213 ? -9.541 -10.691 7.565 1.00 97.75 213 ALA A C 1
ATOM 1434 O O . ALA A 1 213 ? -10.329 -10.837 8.501 1.00 97.75 213 ALA A O 1
ATOM 1435 N N . THR A 1 214 ? -8.315 -11.223 7.574 1.00 96.44 214 THR A N 1
ATOM 1436 C CA . THR A 1 214 ? -7.749 -11.997 8.699 1.00 96.44 214 THR A CA 1
ATOM 1437 C C . THR A 1 214 ? -6.694 -11.167 9.429 1.00 96.44 214 THR A C 1
ATOM 1439 O O . THR A 1 214 ? -5.750 -10.697 8.791 1.00 96.44 214 THR A O 1
ATOM 1442 N N . LEU A 1 215 ? -6.859 -10.970 10.744 1.00 95.25 215 LEU A N 1
ATOM 1443 C CA . LEU A 1 215 ? -6.153 -9.926 11.510 1.00 95.25 215 LEU A CA 1
ATOM 1444 C C . LEU A 1 215 ? -5.266 -10.434 12.666 1.00 95.25 215 LEU A C 1
ATOM 1446 O O . LEU A 1 215 ? -4.524 -9.634 13.228 1.00 95.25 215 LEU A O 1
ATOM 1450 N N . THR A 1 216 ? -5.353 -11.717 13.044 1.00 85.69 216 THR A N 1
ATOM 1451 C CA . THR A 1 216 ? -4.963 -12.232 14.379 1.00 85.69 216 THR A CA 1
ATOM 1452 C C . THR A 1 216 ? -3.571 -11.813 14.878 1.00 85.69 216 THR A C 1
ATOM 1454 O O . THR A 1 216 ? -3.447 -11.389 16.026 1.00 85.69 216 THR A O 1
ATOM 1457 N N . ASN A 1 217 ? -2.524 -11.885 14.052 1.00 86.19 217 ASN A N 1
ATOM 1458 C CA . ASN A 1 217 ? -1.167 -11.496 14.467 1.00 86.19 217 ASN A CA 1
ATOM 1459 C C . ASN A 1 217 ? -0.756 -10.067 14.065 1.00 86.19 217 ASN A C 1
ATOM 1461 O O . ASN A 1 217 ? 0.350 -9.642 14.399 1.00 86.19 217 ASN A O 1
ATOM 1465 N N . ALA A 1 218 ? -1.596 -9.318 13.348 1.00 95.81 218 ALA A N 1
ATOM 1466 C CA . ALA A 1 218 ? -1.247 -7.976 12.889 1.00 95.81 218 ALA A CA 1
ATOM 1467 C C . ALA A 1 218 ? -1.325 -6.943 14.021 1.00 95.81 218 ALA A C 1
ATOM 1469 O O . ALA A 1 218 ? -2.206 -7.009 14.878 1.00 95.81 218 ALA A O 1
ATOM 1470 N N . THR A 1 219 ? -0.436 -5.952 14.007 1.00 96.81 219 THR A N 1
ATOM 1471 C CA . THR A 1 219 ? -0.478 -4.810 14.932 1.00 96.81 219 THR A CA 1
ATOM 1472 C C . THR A 1 219 ? -1.240 -3.653 14.297 1.00 96.81 219 THR A C 1
ATOM 1474 O O . THR A 1 219 ? -0.922 -3.241 13.185 1.00 96.81 219 THR A O 1
ATOM 1477 N N . LEU A 1 220 ? -2.223 -3.103 15.008 1.00 98.06 220 LEU A N 1
ATOM 1478 C CA . LEU A 1 220 ? -2.897 -1.864 14.630 1.00 98.06 220 LEU A CA 1
ATOM 1479 C C . LEU A 1 220 ? -2.069 -0.661 15.101 1.00 98.06 220 LEU A C 1
ATOM 1481 O O . LEU A 1 220 ? -1.897 -0.465 16.307 1.00 98.06 220 LEU A O 1
ATOM 1485 N N . SER A 1 221 ? -1.580 0.137 14.157 1.00 97.69 221 SER A N 1
ATOM 1486 C CA . SER A 1 221 ? -0.927 1.428 14.390 1.00 97.69 221 SER A CA 1
ATOM 1487 C C . SER A 1 221 ? -1.894 2.556 14.038 1.00 97.69 221 SER A C 1
ATOM 1489 O O . SER A 1 221 ? -2.653 2.451 13.076 1.00 97.69 221 SER A O 1
ATOM 1491 N N . ILE A 1 222 ? -1.923 3.606 14.860 1.00 98.19 222 ILE A N 1
ATOM 1492 C CA . ILE A 1 222 ? -2.851 4.727 14.688 1.00 98.19 222 ILE A CA 1
ATOM 1493 C C . ILE A 1 222 ? -2.072 6.034 14.822 1.00 98.19 222 ILE A C 1
ATOM 1495 O O . ILE A 1 222 ? -1.623 6.385 15.918 1.00 98.19 222 ILE A O 1
ATOM 1499 N N . ALA A 1 223 ? -1.958 6.770 13.720 1.00 96.94 223 ALA A N 1
ATOM 1500 C CA . ALA A 1 223 ? -1.520 8.156 13.708 1.00 96.94 223 ALA A CA 1
ATOM 1501 C C . ALA A 1 223 ? -2.749 9.067 13.770 1.00 96.94 223 ALA A C 1
ATOM 1503 O O . ALA A 1 223 ? -3.685 8.943 12.985 1.00 96.94 223 ALA A O 1
ATOM 1504 N N . ASP A 1 224 ? -2.776 9.979 14.733 1.00 95.56 224 ASP A N 1
ATOM 1505 C CA . ASP A 1 224 ? -4.001 10.684 15.080 1.00 95.56 224 ASP A CA 1
ATOM 1506 C C . ASP A 1 224 ? -3.733 12.141 15.437 1.00 95.56 224 ASP A C 1
ATOM 1508 O O . ASP A 1 224 ? -2.965 12.439 16.355 1.00 95.56 224 ASP A O 1
ATOM 1512 N N . SER A 1 225 ? -4.387 13.039 14.707 1.00 94.94 225 SER A N 1
ATOM 1513 C CA . SER A 1 225 ? -4.328 14.484 14.923 1.00 94.94 225 SER A CA 1
ATOM 1514 C C . SER A 1 225 ? -5.713 15.129 15.008 1.00 94.94 225 SER A C 1
ATOM 1516 O O . SER A 1 225 ? -5.816 16.358 15.020 1.00 94.94 225 SER A O 1
ATOM 1518 N N . TYR A 1 226 ? -6.790 14.338 15.019 1.00 94.31 226 TYR A N 1
ATOM 1519 C CA . TYR A 1 226 ? -8.154 14.856 14.957 1.00 94.31 226 TYR A CA 1
ATOM 1520 C C . TYR A 1 226 ? -8.762 15.017 16.352 1.00 94.31 226 TYR A C 1
ATOM 1522 O O . TYR A 1 226 ? -8.882 14.062 17.111 1.00 94.31 226 TYR A O 1
ATOM 1530 N N . ALA A 1 227 ? -9.242 16.217 16.683 1.00 91.00 227 ALA A N 1
ATOM 1531 C CA . ALA A 1 227 ? -9.993 16.466 17.914 1.00 91.00 227 ALA A CA 1
ATOM 1532 C C . ALA A 1 227 ? -11.474 16.081 17.739 1.00 91.00 227 ALA A C 1
ATOM 1534 O O . ALA A 1 227 ? -12.336 16.945 17.563 1.00 91.00 227 ALA A O 1
ATOM 1535 N N . ALA A 1 228 ? -11.774 14.782 17.738 1.00 92.62 228 ALA A N 1
ATOM 1536 C CA . ALA A 1 228 ? -13.148 14.329 17.549 1.00 92.62 228 ALA A CA 1
ATOM 1537 C C . ALA A 1 228 ? -14.047 14.571 18.772 1.00 92.62 228 ALA A C 1
ATOM 1539 O O . ALA A 1 228 ? -13.597 14.505 19.918 1.00 92.62 228 ALA A O 1
ATOM 1540 N N . PRO A 1 229 ? -15.352 14.795 18.547 1.00 93.50 229 PRO A N 1
ATOM 1541 C CA . PRO A 1 229 ? -16.351 14.668 19.597 1.00 93.50 229 PRO A CA 1
ATOM 1542 C C . PRO A 1 229 ? -16.398 13.245 20.176 1.00 93.50 229 PRO A C 1
ATOM 1544 O O . PRO A 1 229 ? -16.230 12.262 19.447 1.00 93.50 229 PRO A O 1
ATOM 1547 N N . TYR A 1 230 ? -16.722 13.134 21.469 1.00 94.94 230 TYR A N 1
ATOM 1548 C CA . TYR A 1 230 ? -17.009 11.848 22.112 1.00 94.94 230 TYR A CA 1
ATOM 1549 C C . TYR A 1 230 ? -18.067 11.061 21.323 1.00 94.94 230 TYR A C 1
ATOM 1551 O O . TYR A 1 230 ? -19.073 11.623 20.885 1.00 94.94 230 TYR A O 1
ATOM 1559 N N . GLY A 1 231 ? -17.850 9.756 21.173 1.00 95.88 231 GLY A N 1
ATOM 1560 C CA . GLY A 1 231 ? -18.739 8.854 20.448 1.00 95.88 231 GLY A CA 1
ATOM 1561 C C . GLY A 1 231 ? -18.560 8.872 18.929 1.00 95.88 231 GLY A C 1
ATOM 1562 O O . GLY A 1 231 ? -19.277 8.149 18.242 1.00 95.88 231 GLY A O 1
ATOM 1563 N N . THR A 1 232 ? -17.618 9.654 18.386 1.00 97.81 232 THR A N 1
ATOM 1564 C CA . THR A 1 232 ? -17.283 9.582 16.954 1.00 97.81 232 THR A CA 1
ATOM 1565 C C . THR A 1 232 ? -16.729 8.201 16.624 1.00 97.81 232 THR A C 1
ATOM 1567 O O . THR A 1 232 ? -15.824 7.726 17.309 1.00 97.81 232 THR A O 1
ATOM 1570 N N . VAL A 1 233 ? -17.261 7.575 15.572 1.00 98.25 233 VAL A N 1
ATOM 1571 C CA . VAL A 1 233 ? -16.872 6.234 15.121 1.00 98.25 233 VAL A CA 1
ATOM 1572 C C . VAL A 1 233 ? -16.109 6.331 13.802 1.00 98.25 233 VAL A C 1
ATOM 1574 O O . VAL A 1 233 ? -16.614 6.882 12.825 1.00 98.25 233 VAL A O 1
ATOM 1577 N N . PHE A 1 234 ? -14.917 5.743 13.757 1.00 98.69 234 PHE A N 1
ATOM 1578 C CA . PHE A 1 234 ? -14.091 5.595 12.561 1.00 98.69 234 PHE A CA 1
ATOM 1579 C C . PHE A 1 234 ? -14.112 4.133 12.132 1.00 98.69 234 PHE A C 1
ATOM 1581 O O . PHE A 1 234 ? -13.624 3.268 12.861 1.00 98.69 234 PHE A O 1
ATOM 1588 N N . LYS A 1 235 ? -14.687 3.831 10.966 1.00 98.81 235 LYS A N 1
ATOM 1589 C CA . LYS A 1 235 ? -14.682 2.470 10.424 1.00 98.81 235 LYS A CA 1
ATOM 1590 C C . LYS A 1 235 ? -13.412 2.235 9.611 1.00 98.81 235 LYS A C 1
ATOM 1592 O O . LYS A 1 235 ? -13.363 2.579 8.436 1.00 98.81 235 LYS A O 1
ATOM 1597 N N . ILE A 1 236 ? -12.406 1.637 10.231 1.00 98.81 236 ILE A N 1
ATOM 1598 C CA . ILE A 1 236 ? -11.060 1.499 9.656 1.00 98.81 236 ILE A CA 1
ATOM 1599 C C . ILE A 1 236 ? -10.915 0.274 8.742 1.00 98.81 236 ILE A C 1
ATOM 1601 O O . ILE A 1 236 ? -10.062 0.260 7.858 1.00 98.81 236 ILE A O 1
ATOM 1605 N N . VAL A 1 237 ? -11.778 -0.733 8.904 1.00 98.81 237 VAL A N 1
ATOM 1606 C CA . VAL A 1 237 ? -11.862 -1.897 8.011 1.00 98.81 237 VAL A CA 1
ATOM 1607 C C . VAL A 1 237 ? -13.324 -2.168 7.678 1.00 98.81 237 VAL A C 1
ATOM 1609 O O . VAL A 1 237 ? -14.171 -2.146 8.571 1.00 98.81 237 VAL A O 1
ATOM 1612 N N . SER A 1 238 ? -13.604 -2.448 6.407 1.00 98.69 238 SER A N 1
ATOM 1613 C CA . SER A 1 238 ? -14.868 -2.996 5.909 1.00 98.69 238 SER A CA 1
ATOM 1614 C C . SER A 1 238 ? -14.539 -4.220 5.050 1.00 98.69 238 SER A C 1
ATOM 1616 O O . SER A 1 238 ? -13.792 -4.094 4.086 1.00 98.69 238 SER A O 1
ATOM 1618 N N . ALA A 1 239 ? -15.061 -5.397 5.381 1.00 98.62 239 ALA A N 1
ATOM 1619 C CA . ALA A 1 239 ? -14.733 -6.659 4.719 1.00 98.62 239 ALA A CA 1
ATOM 1620 C C . ALA A 1 239 ? -15.974 -7.527 4.456 1.00 98.62 239 ALA A C 1
ATOM 1622 O O . ALA A 1 239 ? -17.005 -7.369 5.113 1.00 98.62 239 ALA A O 1
ATOM 1623 N N . GLY A 1 240 ? -15.865 -8.514 3.563 1.00 98.50 240 GLY A N 1
ATOM 1624 C CA . GLY A 1 240 ? -16.875 -9.568 3.405 1.00 98.50 240 GLY A CA 1
ATOM 1625 C C . GLY A 1 240 ? -17.046 -10.426 4.667 1.00 98.50 240 GLY A C 1
ATOM 1626 O O . GLY A 1 240 ? -18.151 -10.872 4.974 1.00 98.50 240 GLY A O 1
ATOM 1627 N N . SER A 1 241 ? -15.971 -10.595 5.439 1.00 98.50 241 SER A N 1
ATOM 1628 C CA . SER A 1 241 ? -15.991 -11.154 6.796 1.00 98.50 241 SER A CA 1
ATOM 1629 C C . SER A 1 241 ? -14.716 -10.785 7.555 1.00 98.50 241 SER A C 1
ATOM 1631 O O . SER A 1 241 ? -13.644 -10.764 6.950 1.00 98.50 241 SER A O 1
ATOM 1633 N N . ILE A 1 242 ? -14.795 -10.587 8.868 1.00 98.19 242 ILE A N 1
ATOM 1634 C CA . ILE A 1 242 ? -13.630 -10.402 9.746 1.00 98.19 242 ILE A CA 1
ATOM 1635 C C . ILE A 1 242 ? -13.298 -11.711 10.472 1.00 98.19 242 ILE A C 1
ATOM 1637 O O . ILE A 1 242 ? -14.183 -12.363 11.025 1.00 98.19 242 ILE A O 1
ATOM 1641 N N . SER A 1 243 ? -12.016 -12.082 10.489 1.00 95.88 243 SER A N 1
ATOM 1642 C CA . SER A 1 243 ? -11.489 -13.222 11.245 1.00 95.88 243 SER A CA 1
ATOM 1643 C C . SER A 1 243 ? -10.358 -12.781 12.176 1.00 95.88 243 SER A C 1
ATOM 1645 O O . SER A 1 243 ? -9.378 -12.169 11.742 1.00 95.88 243 SER A O 1
ATOM 1647 N N . GLY A 1 244 ? -10.489 -13.116 13.461 1.00 94.56 244 GLY A N 1
ATOM 1648 C CA . GLY A 1 244 ? -9.545 -12.714 14.504 1.00 94.56 244 GLY A CA 1
ATOM 1649 C C . GLY A 1 244 ? -9.643 -11.237 14.899 1.00 94.56 244 GLY A C 1
ATOM 1650 O O . GLY A 1 244 ? -10.568 -10.524 14.516 1.00 94.56 244 GLY A O 1
ATOM 1651 N N . THR A 1 245 ? -8.674 -10.787 15.692 1.00 96.25 245 THR A N 1
ATOM 1652 C CA . THR A 1 245 ? -8.509 -9.395 16.142 1.00 96.25 245 THR A CA 1
ATOM 1653 C C . THR A 1 245 ? -7.051 -8.993 15.988 1.00 96.25 245 THR A C 1
ATOM 1655 O O . THR A 1 245 ? -6.193 -9.858 16.103 1.00 96.25 245 THR A O 1
ATOM 1658 N N . PHE A 1 246 ? -6.741 -7.709 15.825 1.00 97.56 246 PHE A N 1
ATOM 1659 C CA . PHE A 1 246 ? -5.351 -7.249 15.890 1.00 97.56 246 PHE A CA 1
ATOM 1660 C C . PHE A 1 246 ? -4.695 -7.639 17.225 1.00 97.56 246 PHE A C 1
ATOM 1662 O O . PHE A 1 246 ? -5.326 -7.567 18.286 1.00 97.56 246 PHE A O 1
ATOM 1669 N N . ALA A 1 247 ? -3.413 -7.996 17.181 1.00 95.81 247 ALA A N 1
ATOM 1670 C CA . ALA A 1 247 ? -2.646 -8.523 18.308 1.00 95.81 247 ALA A CA 1
ATOM 1671 C C . ALA A 1 247 ? -2.602 -7.566 19.512 1.00 95.81 247 ALA A C 1
ATOM 1673 O O . ALA A 1 247 ? -2.629 -8.000 20.664 1.00 95.81 247 ALA A O 1
ATOM 1674 N N . ASN A 1 248 ? -2.565 -6.256 19.255 1.00 96.12 248 ASN A N 1
ATOM 1675 C CA . ASN A 1 248 ? -2.543 -5.210 20.277 1.00 96.12 248 ASN A CA 1
ATOM 1676 C C . ASN A 1 248 ? -3.925 -4.601 20.575 1.00 96.12 248 ASN A C 1
ATOM 1678 O O . ASN A 1 248 ? -4.009 -3.686 21.391 1.00 96.12 248 ASN A O 1
ATOM 1682 N N . ALA A 1 249 ? -4.995 -5.062 19.921 1.00 97.19 249 ALA A N 1
ATOM 1683 C CA . ALA A 1 249 ? -6.285 -4.380 19.936 1.00 97.19 249 ALA A CA 1
ATOM 1684 C C . ALA A 1 249 ? -7.456 -5.374 19.936 1.00 97.19 249 ALA A C 1
ATOM 1686 O O . ALA A 1 249 ? -8.221 -5.448 18.981 1.00 97.19 249 ALA A O 1
ATOM 1687 N N . ALA A 1 250 ? -7.611 -6.154 21.007 1.00 97.56 250 ALA A N 1
ATOM 1688 C CA . ALA A 1 250 ? -8.753 -7.058 21.165 1.00 97.56 250 ALA A CA 1
ATOM 1689 C C . ALA A 1 250 ? -10.106 -6.307 21.203 1.00 97.56 250 ALA A C 1
ATOM 1691 O O . ALA A 1 250 ? -10.163 -5.086 21.361 1.00 97.56 250 ALA A O 1
ATOM 1692 N N . GLN A 1 251 ? -11.219 -7.040 21.100 1.00 97.88 251 GLN A N 1
ATOM 1693 C CA . GLN A 1 251 ? -12.563 -6.474 21.274 1.00 97.88 251 GLN A CA 1
ATOM 1694 C C . GLN A 1 251 ? -12.671 -5.697 22.596 1.00 97.88 251 GLN A C 1
ATOM 1696 O O . GLN A 1 251 ? -12.326 -6.214 23.658 1.00 97.88 251 GLN A O 1
ATOM 1701 N N . ASN A 1 252 ? -13.207 -4.476 22.529 1.00 97.88 252 ASN A N 1
ATOM 1702 C CA . ASN A 1 252 ? -13.339 -3.529 23.642 1.00 97.88 252 ASN A CA 1
ATOM 1703 C C . ASN A 1 252 ? -12.010 -3.035 24.243 1.00 97.88 252 ASN A C 1
ATOM 1705 O O . ASN A 1 252 ? -12.024 -2.389 25.294 1.00 97.88 252 ASN A O 1
ATOM 1709 N N . ALA A 1 253 ? -10.864 -3.303 23.608 1.00 98.06 253 ALA A N 1
ATOM 1710 C CA . ALA A 1 253 ? -9.611 -2.671 24.000 1.00 98.06 253 ALA A CA 1
ATOM 1711 C C . ALA A 1 253 ? -9.702 -1.153 23.798 1.00 98.06 253 ALA A C 1
ATOM 1713 O O . ALA A 1 253 ? -10.356 -0.677 22.871 1.00 98.06 253 ALA A O 1
ATOM 1714 N N . VAL A 1 254 ? -9.031 -0.390 24.659 1.00 98.00 254 VAL A N 1
ATOM 1715 C CA . VAL A 1 254 ? -8.915 1.065 24.520 1.00 98.00 254 VAL A CA 1
ATOM 1716 C C . VAL A 1 254 ? -7.469 1.400 24.201 1.00 98.00 254 VAL A C 1
ATOM 1718 O O . VAL A 1 254 ? -6.588 1.237 25.045 1.00 98.00 254 VAL A O 1
ATOM 1721 N N . LEU A 1 255 ? -7.233 1.873 22.982 1.00 97.50 255 LEU A N 1
ATOM 1722 C CA . LEU A 1 255 ? -5.928 2.349 22.538 1.00 97.50 255 LEU A CA 1
ATOM 1723 C C . LEU A 1 255 ? -5.792 3.842 22.820 1.00 97.50 255 LEU A C 1
ATOM 1725 O O . LEU A 1 255 ? -6.784 4.568 22.859 1.00 97.50 255 LEU A O 1
ATOM 1729 N N . THR A 1 256 ? -4.561 4.305 23.021 1.00 96.50 256 THR A N 1
ATOM 1730 C CA . THR A 1 256 ? -4.263 5.738 23.127 1.00 96.50 256 THR A CA 1
ATOM 1731 C C . THR A 1 256 ? -3.475 6.181 21.903 1.00 96.50 256 THR A C 1
ATOM 1733 O O . THR A 1 256 ? -2.397 5.647 21.660 1.00 96.50 256 THR A O 1
ATOM 1736 N N . ALA A 1 257 ? -3.998 7.152 21.157 1.00 96.00 257 ALA A N 1
ATOM 1737 C CA . ALA A 1 257 ? -3.368 7.727 19.967 1.00 96.00 257 ALA A CA 1
ATOM 1738 C C . ALA A 1 257 ? -3.705 9.222 19.895 1.00 96.00 257 ALA A C 1
ATOM 1740 O O . ALA A 1 257 ? -4.823 9.606 20.220 1.00 96.00 257 ALA A O 1
ATOM 1741 N N . GLY A 1 258 ? -2.739 10.087 19.565 1.00 93.00 258 GLY A N 1
ATOM 1742 C CA . GLY A 1 258 ? -2.994 11.535 19.443 1.00 93.00 258 GLY A CA 1
ATOM 1743 C C . GLY A 1 258 ? -3.550 12.216 20.706 1.00 93.00 258 GLY A C 1
ATOM 1744 O O . GLY A 1 258 ? -4.205 13.249 20.618 1.00 93.00 258 GLY A O 1
ATOM 1745 N N . GLY A 1 259 ? -3.355 11.622 21.890 1.00 91.38 259 GLY A N 1
ATOM 1746 C CA . GLY A 1 259 ? -3.977 12.068 23.146 1.00 91.38 259 GLY A CA 1
ATOM 1747 C C . GLY A 1 259 ? -5.438 11.632 23.340 1.00 91.38 259 GLY A C 1
ATOM 1748 O O . GLY A 1 259 ? -6.009 11.897 24.399 1.00 91.38 259 GLY A O 1
ATOM 1749 N N . ARG A 1 260 ? -6.034 10.930 22.367 1.00 94.56 260 ARG A N 1
ATOM 1750 C CA . ARG A 1 260 ? -7.378 10.346 22.438 1.00 94.56 260 ARG A CA 1
ATOM 1751 C C . ARG A 1 260 ? -7.358 8.918 22.963 1.00 94.56 260 ARG A C 1
ATOM 1753 O O . ARG A 1 260 ? -6.379 8.195 22.794 1.00 94.56 260 ARG A O 1
ATOM 1760 N N . LYS A 1 261 ? -8.471 8.505 23.569 1.00 96.56 261 LYS A N 1
ATOM 1761 C CA . LYS A 1 261 ? -8.779 7.116 23.926 1.00 96.56 261 LYS A CA 1
ATOM 1762 C C . LYS A 1 261 ? -9.763 6.554 22.910 1.00 96.56 261 LYS A C 1
ATOM 1764 O O . LYS A 1 261 ? -10.881 7.052 22.804 1.00 96.56 261 LYS A O 1
ATOM 1769 N N . LEU A 1 262 ? -9.355 5.518 22.189 1.00 98.25 262 LEU A N 1
ATOM 1770 C CA . LEU A 1 262 ? -10.113 4.914 21.099 1.00 98.25 262 LEU A CA 1
ATOM 1771 C C . LEU A 1 262 ? -10.525 3.492 21.483 1.00 98.25 262 LEU A C 1
ATOM 1773 O O . LEU A 1 262 ? -9.678 2.611 21.623 1.00 98.25 262 LEU A O 1
ATOM 1777 N N . LEU A 1 263 ? -11.826 3.282 21.673 1.00 98.44 263 LEU A N 1
ATOM 1778 C CA . LEU A 1 263 ? -12.418 1.973 21.929 1.00 98.44 263 LEU A CA 1
ATOM 1779 C C . LEU A 1 263 ? -12.507 1.176 20.624 1.00 98.44 263 LEU A C 1
ATOM 1781 O O . LEU A 1 263 ? -13.111 1.634 19.655 1.00 98.44 263 LEU A O 1
ATOM 1785 N N . VAL A 1 264 ? -11.943 -0.025 20.623 1.00 98.75 264 VAL A N 1
ATOM 1786 C CA . VAL A 1 264 ? -11.881 -0.914 19.461 1.00 98.75 264 VAL A CA 1
ATOM 1787 C C . VAL A 1 264 ? -13.104 -1.828 19.443 1.00 98.75 264 VAL A C 1
ATOM 1789 O O . VAL A 1 264 ? -13.407 -2.503 20.431 1.00 98.75 264 VAL A O 1
ATOM 1792 N N . GLY A 1 265 ? -13.798 -1.870 18.309 1.00 98.62 265 GLY A N 1
ATOM 1793 C CA . GLY A 1 265 ? -14.958 -2.729 18.080 1.00 98.62 265 GLY A CA 1
ATOM 1794 C C . GLY A 1 265 ? -14.798 -3.587 16.830 1.00 98.62 265 GLY A C 1
ATOM 1795 O O . GLY A 1 265 ? -14.322 -3.100 15.809 1.00 98.62 265 GLY A O 1
ATOM 1796 N N . TYR A 1 266 ? -15.232 -4.840 16.919 1.00 98.56 266 TYR A N 1
ATOM 1797 C CA . TYR A 1 266 ? -15.303 -5.802 15.828 1.00 98.56 266 TYR A CA 1
ATOM 1798 C C . TYR A 1 266 ? -16.756 -6.228 15.623 1.00 98.56 266 TYR A C 1
ATOM 1800 O O . TYR A 1 266 ? -17.455 -6.610 16.564 1.00 98.56 266 TYR A O 1
ATOM 1808 N N . ALA A 1 267 ? -17.201 -6.179 14.376 1.00 98.25 267 ALA A N 1
ATOM 1809 C CA . ALA A 1 267 ? -18.441 -6.782 13.909 1.00 98.25 267 ALA A CA 1
ATOM 1810 C C . ALA A 1 267 ? -18.118 -7.880 12.884 1.00 98.25 267 ALA A C 1
ATOM 1812 O O . ALA A 1 267 ? -16.959 -8.106 12.543 1.00 98.25 267 ALA A O 1
ATOM 1813 N N . ALA A 1 268 ? -19.146 -8.546 12.350 1.00 97.94 268 ALA A N 1
ATOM 1814 C CA . ALA A 1 268 ? -18.959 -9.578 11.326 1.00 97.94 268 ALA A CA 1
ATOM 1815 C C . ALA A 1 268 ? -18.200 -9.064 10.086 1.00 97.94 268 ALA A C 1
ATOM 1817 O O . ALA A 1 268 ? -17.480 -9.830 9.451 1.00 97.94 268 ALA A O 1
ATOM 1818 N N . ASN A 1 269 ? -18.340 -7.773 9.769 1.00 98.44 269 ASN A N 1
ATOM 1819 C CA . ASN A 1 269 ? -17.843 -7.163 8.537 1.00 98.44 269 ASN A CA 1
ATOM 1820 C C . ASN A 1 269 ? -16.975 -5.924 8.765 1.00 98.44 269 ASN A C 1
ATOM 1822 O O . ASN A 1 269 ? -16.351 -5.456 7.823 1.00 98.44 269 ASN A O 1
ATOM 1826 N N . ASP A 1 270 ? -16.914 -5.393 9.985 1.00 98.31 270 ASP A N 1
ATOM 1827 C CA . ASP A 1 270 ? -16.322 -4.082 10.231 1.00 98.31 270 ASP A CA 1
ATOM 1828 C C . ASP A 1 270 ? -15.370 -4.112 11.432 1.00 98.31 270 ASP A C 1
ATOM 1830 O O . ASP A 1 270 ? -15.628 -4.796 12.427 1.00 98.31 270 ASP A O 1
ATOM 1834 N N . VAL A 1 271 ? -14.308 -3.305 11.360 1.00 98.75 271 VAL A N 1
ATOM 1835 C CA . VAL A 1 271 ? -13.499 -2.911 12.523 1.00 98.75 271 VAL A CA 1
ATOM 1836 C C . VAL A 1 271 ? -13.621 -1.407 12.714 1.00 98.75 271 VAL A C 1
ATOM 1838 O O . VAL A 1 271 ? -13.454 -0.632 11.768 1.00 98.75 271 VAL A O 1
ATOM 1841 N N . THR A 1 272 ? -13.911 -0.987 13.941 1.00 98.81 272 THR A N 1
ATOM 1842 C CA . THR A 1 272 ? -14.187 0.411 14.283 1.00 98.81 272 THR A CA 1
ATOM 1843 C C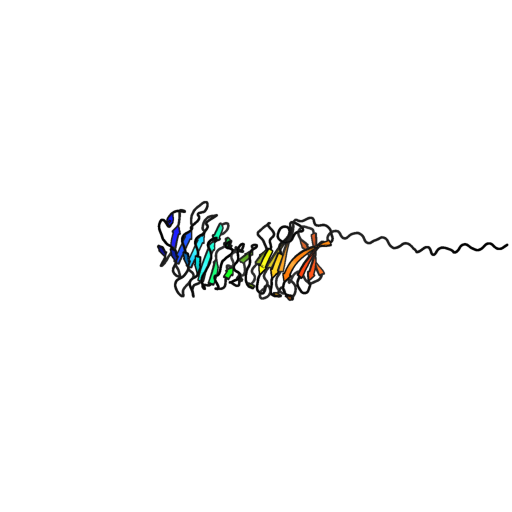 . THR A 1 272 ? -13.352 0.905 15.453 1.00 98.81 272 THR A C 1
ATOM 1845 O O . THR A 1 272 ? -13.084 0.151 16.387 1.00 98.81 272 THR A O 1
ATOM 1848 N N . LEU A 1 273 ? -13.037 2.197 15.440 1.00 98.69 273 LEU A N 1
ATOM 1849 C CA . LEU A 1 273 ? -12.483 2.951 16.561 1.00 98.69 273 LEU A CA 1
ATOM 1850 C C . LEU A 1 273 ? -13.517 3.981 17.018 1.00 98.69 273 LEU A C 1
ATOM 1852 O O . LEU A 1 273 ? -13.974 4.779 16.206 1.00 98.69 273 LEU A O 1
ATOM 1856 N N . THR A 1 274 ? -13.892 3.978 18.295 1.00 98.38 274 THR A N 1
ATOM 1857 C CA . THR A 1 274 ? -14.841 4.948 18.867 1.00 98.38 274 THR A CA 1
ATOM 1858 C C . THR A 1 274 ? -14.137 5.855 19.865 1.00 98.38 274 THR A C 1
ATOM 1860 O O . THR A 1 274 ? -13.502 5.360 20.795 1.00 98.38 274 THR A O 1
ATOM 1863 N N . ASP A 1 275 ? -14.259 7.172 19.713 1.00 97.50 275 ASP A N 1
ATOM 1864 C CA . ASP A 1 275 ? -13.684 8.123 20.670 1.00 97.50 275 ASP A CA 1
ATOM 1865 C C . ASP A 1 275 ? -14.409 8.055 22.022 1.00 97.50 275 ASP A C 1
ATOM 1867 O O . ASP A 1 275 ? -15.611 8.316 22.115 1.00 97.50 275 ASP A O 1
ATOM 1871 N N . VAL A 1 276 ? -13.663 7.727 23.079 1.00 96.62 276 VAL A N 1
ATOM 1872 C CA . VAL A 1 276 ? -14.145 7.656 24.466 1.00 96.62 276 VAL A CA 1
ATOM 1873 C C . VAL A 1 276 ? -13.367 8.572 25.420 1.00 96.62 276 VAL A C 1
ATOM 1875 O O . VAL A 1 276 ? -13.434 8.409 26.638 1.00 96.62 276 VAL A O 1
ATOM 1878 N N . THR A 1 277 ? -12.618 9.543 24.891 1.00 92.94 277 THR A N 1
ATOM 1879 C CA . THR A 1 277 ? -11.666 10.376 25.653 1.00 92.94 277 THR A CA 1
ATOM 1880 C C . THR A 1 277 ? -12.338 11.178 26.765 1.00 92.94 277 THR A C 1
ATOM 1882 O O . THR A 1 277 ? -11.868 11.171 27.902 1.00 92.94 277 THR A O 1
ATOM 1885 N N . ASN A 1 278 ? -13.457 11.831 26.447 1.00 86.31 278 ASN A N 1
ATOM 1886 C CA . ASN A 1 278 ? -14.178 12.737 27.343 1.00 86.31 278 ASN A CA 1
ATOM 1887 C C . ASN A 1 278 ? -15.632 12.286 27.507 1.00 86.31 278 ASN A C 1
ATOM 1889 O O . ASN A 1 278 ? -16.555 12.971 27.065 1.00 86.31 278 ASN A O 1
ATOM 1893 N N . ALA A 1 279 ? -15.833 11.106 28.098 1.00 81.19 279 ALA A N 1
ATOM 1894 C CA . ALA A 1 279 ? -17.176 10.600 28.359 1.00 81.19 279 ALA A CA 1
ATOM 1895 C C . ALA A 1 279 ? -18.015 11.629 29.145 1.00 81.19 279 ALA A C 1
ATOM 1897 O O . ALA A 1 279 ? -17.509 12.200 30.119 1.00 81.19 279 ALA A O 1
ATOM 1898 N N . PRO A 1 280 ? -19.281 11.877 28.750 1.00 80.94 280 PRO A N 1
ATOM 1899 C CA . PRO A 1 280 ? -20.173 12.737 29.511 1.00 80.94 280 PRO A CA 1
ATOM 1900 C C . PRO A 1 280 ? -20.266 12.260 30.965 1.00 80.94 280 PRO A C 1
ATOM 1902 O O . PRO A 1 280 ? -20.283 11.047 31.203 1.00 80.94 280 PRO A O 1
ATOM 1905 N N . PRO A 1 281 ? -20.347 13.176 31.948 1.00 80.25 281 PRO A N 1
ATOM 1906 C CA . PRO A 1 281 ? -20.566 12.776 33.328 1.00 80.25 281 PRO A CA 1
ATOM 1907 C C . PRO A 1 281 ? -21.870 11.969 33.437 1.00 80.25 281 PRO A C 1
ATOM 1909 O O . PRO A 1 281 ? -22.831 12.262 32.715 1.00 80.25 281 PRO A O 1
ATOM 1912 N N . PRO A 1 282 ? -21.924 10.958 34.323 1.00 79.88 282 PRO A N 1
ATOM 1913 C CA . PRO A 1 282 ? -23.141 10.190 34.521 1.00 79.88 282 PRO A CA 1
ATOM 1914 C C . PRO A 1 282 ? -24.304 11.121 34.898 1.00 79.88 282 PRO A C 1
ATOM 1916 O O . PRO A 1 282 ? -24.084 12.118 35.598 1.00 79.88 282 PRO A O 1
ATOM 1919 N N . PRO A 1 283 ? -25.537 10.824 34.446 1.00 82.81 283 PRO A N 1
ATOM 1920 C CA . PRO A 1 283 ? -26.694 11.616 34.826 1.00 82.81 283 PRO A CA 1
ATOM 1921 C C . PRO A 1 283 ? -26.829 11.657 36.358 1.00 82.81 283 PRO A C 1
ATOM 1923 O O . PRO A 1 283 ? -26.476 10.679 37.029 1.00 82.81 283 PRO A O 1
ATOM 1926 N N . PRO A 1 284 ? -27.336 12.766 36.930 1.00 84.81 284 PRO A N 1
ATOM 1927 C CA . PRO A 1 284 ? -27.586 12.843 38.363 1.00 84.81 284 PRO A CA 1
ATOM 1928 C C . PRO A 1 284 ? -28.476 11.675 38.812 1.00 84.81 284 PRO A C 1
ATOM 1930 O O . PRO A 1 284 ? -29.348 11.258 38.042 1.00 84.81 284 PRO A O 1
ATOM 1933 N N . PRO A 1 285 ? -28.318 11.164 40.048 1.00 86.19 285 PRO A N 1
ATOM 1934 C CA . PRO A 1 285 ? -29.246 10.184 40.595 1.00 86.19 285 PRO A CA 1
ATOM 1935 C C . PRO A 1 285 ? -30.678 10.701 40.449 1.00 86.19 285 PRO A C 1
ATOM 1937 O O . PRO A 1 285 ? -30.959 11.850 40.799 1.00 86.19 285 PRO A O 1
ATOM 1940 N N . SER A 1 286 ? -31.589 9.871 39.939 1.00 81.75 286 SER A N 1
ATOM 1941 C CA . SER A 1 286 ? -33.014 10.194 39.960 1.00 81.75 286 SER A CA 1
ATOM 1942 C C . SER A 1 286 ? -33.417 10.461 41.410 1.00 81.75 286 SER A C 1
ATOM 1944 O O . SER A 1 286 ? -33.291 9.574 42.257 1.00 81.75 286 SER A O 1
ATOM 1946 N N . GLY A 1 287 ? -33.835 11.697 41.704 1.00 78.44 287 GLY A N 1
ATOM 1947 C CA . GLY A 1 287 ? -34.281 12.085 43.041 1.00 78.44 287 GLY A CA 1
ATOM 1948 C C . GLY A 1 287 ? -35.435 11.196 43.522 1.00 78.44 287 GLY A C 1
ATOM 1949 O O . GLY A 1 287 ? -36.113 10.577 42.697 1.00 78.44 287 GLY A O 1
ATOM 1950 N N . PRO A 1 288 ? -35.673 11.104 44.843 1.00 75.81 288 PRO A N 1
ATOM 1951 C CA . PRO A 1 288 ? -36.762 10.295 45.371 1.00 75.81 288 PRO A CA 1
ATOM 1952 C C . PRO A 1 288 ? -38.081 10.719 44.721 1.00 75.81 288 PRO A C 1
ATOM 1954 O O . PRO A 1 288 ? -38.432 11.900 44.720 1.00 75.81 288 PRO A O 1
ATOM 1957 N N . VAL A 1 289 ? -38.809 9.750 44.161 1.00 69.25 289 VAL A N 1
ATOM 1958 C CA . VAL A 1 289 ? -40.177 9.958 43.687 1.00 69.25 289 VAL A CA 1
ATOM 1959 C C . VAL A 1 289 ? -40.995 10.366 44.909 1.00 69.25 289 VAL A C 1
ATOM 1961 O O . VAL A 1 289 ? -41.311 9.527 45.754 1.00 69.25 289 VAL A O 1
ATOM 1964 N N . VAL A 1 290 ? -41.311 11.656 45.041 1.00 66.44 290 VAL A N 1
ATOM 1965 C CA . VAL A 1 290 ? -42.296 12.110 46.024 1.00 66.44 290 VAL A CA 1
ATOM 1966 C C . VAL A 1 290 ? -43.631 11.553 45.552 1.00 66.44 290 VAL A C 1
ATOM 1968 O O . VAL A 1 290 ? -44.293 12.124 44.688 1.00 66.44 290 VAL A O 1
ATOM 1971 N N . SER A 1 291 ? -43.994 10.385 46.082 1.00 65.50 291 SER A N 1
ATOM 1972 C CA . SER A 1 291 ? -45.349 9.861 45.970 1.00 65.50 291 SER A CA 1
ATOM 1973 C C . SER A 1 291 ? -46.254 10.900 46.614 1.00 65.50 291 SER A C 1
ATOM 1975 O O . SER A 1 291 ? -46.178 11.122 47.822 1.00 65.50 291 SER A O 1
ATOM 1977 N N . GLY A 1 292 ? -47.020 11.607 45.783 1.00 63.31 292 GLY A N 1
ATOM 1978 C CA . GLY A 1 292 ? -47.921 12.654 46.233 1.00 63.31 292 GLY A CA 1
ATOM 1979 C C . GLY A 1 292 ? -48.788 12.126 47.367 1.00 63.31 292 GLY A C 1
ATOM 1980 O O . GLY A 1 292 ? -49.503 11.139 47.208 1.00 63.31 292 GLY A O 1
ATOM 1981 N N . ILE A 1 293 ? -48.697 12.774 48.524 1.00 59.91 293 ILE A N 1
ATOM 1982 C CA . ILE A 1 293 ? -49.680 12.598 49.583 1.00 59.91 293 ILE A CA 1
ATOM 1983 C C . ILE A 1 293 ? -51.048 12.965 49.000 1.00 59.91 293 ILE A C 1
ATOM 1985 O O . ILE A 1 293 ? -51.270 14.091 48.556 1.00 59.91 293 ILE A O 1
ATOM 1989 N N . SER A 1 294 ? -51.949 11.983 48.950 1.00 65.44 294 SER A N 1
ATOM 1990 C CA . SER A 1 294 ? -53.359 12.208 48.635 1.00 65.44 294 SER A CA 1
ATOM 1991 C C . SER A 1 294 ? -53.901 13.292 49.574 1.00 65.44 294 SER A C 1
ATOM 1993 O O . SER A 1 294 ? -53.689 13.172 50.784 1.00 65.44 294 SER A O 1
ATOM 1995 N N . PRO A 1 295 ? -54.603 14.332 49.084 1.00 60.97 295 PRO A N 1
ATOM 1996 C CA . PRO A 1 295 ? -55.247 15.296 49.964 1.00 60.97 295 PRO A CA 1
ATOM 1997 C C . PRO A 1 295 ? -56.214 14.559 50.893 1.00 60.97 295 PRO A C 1
ATOM 1999 O O . PRO A 1 295 ? -57.065 13.795 50.431 1.00 60.97 295 PRO A O 1
ATOM 2002 N N . ALA A 1 296 ? -56.057 14.754 52.201 1.00 61.31 296 ALA A N 1
ATOM 2003 C CA . ALA A 1 296 ? -56.997 14.249 53.188 1.00 61.31 296 ALA A CA 1
ATOM 2004 C C . ALA A 1 296 ? -58.367 14.895 52.937 1.00 61.31 296 ALA A C 1
ATOM 2006 O O . ALA A 1 296 ? -58.492 16.121 52.935 1.00 61.31 296 ALA A O 1
ATOM 2007 N N . ALA A 1 297 ? -59.386 14.069 52.702 1.00 60.97 297 ALA A N 1
ATOM 2008 C CA . ALA A 1 297 ? -60.767 14.518 52.650 1.00 60.97 297 ALA A CA 1
ATOM 2009 C C . ALA A 1 297 ? -61.151 15.102 54.019 1.00 60.97 297 ALA A C 1
ATOM 2011 O O . ALA A 1 297 ? -61.035 14.428 55.043 1.00 60.97 297 ALA A O 1
ATOM 2012 N N . GLY A 1 298 ? -61.574 16.366 54.036 1.00 58.72 298 GLY A N 1
ATOM 2013 C CA . GLY A 1 298 ? -62.113 17.009 55.230 1.00 58.72 298 GLY A CA 1
ATOM 2014 C C . GLY A 1 298 ? -63.419 16.343 55.664 1.00 58.72 298 GLY A C 1
ATOM 2015 O O . GLY A 1 298 ? -64.309 16.134 54.841 1.00 58.72 298 GLY A O 1
ATOM 2016 N N . SER A 1 299 ? -63.524 16.016 56.952 1.00 60.22 299 SER A N 1
ATOM 2017 C CA . SER A 1 299 ? -64.778 15.609 57.592 1.00 60.22 299 SER A CA 1
ATOM 2018 C C . SER A 1 299 ? -65.577 16.852 57.974 1.00 60.22 299 SER A C 1
ATOM 2020 O O . SER A 1 299 ? -65.045 17.736 58.648 1.00 60.22 299 SER A O 1
ATOM 2022 N N . THR A 1 300 ? -66.843 16.892 57.563 1.00 60.47 300 THR A N 1
ATOM 2023 C CA . THR A 1 300 ? -67.922 17.582 58.291 1.00 60.47 300 THR A CA 1
ATOM 2024 C C . THR A 1 300 ? -68.270 16.832 59.565 1.00 60.47 300 THR A C 1
ATOM 2026 O O . THR A 1 300 ? -68.070 15.593 59.556 1.00 60.47 300 THR A O 1
#

Sequence (300 aa):
TTVATGRLELTTSSALGATSGVLVDSAADLMLDVAGGATYSKPLTLGNGTSYGALLWGLTSGNTWSGTVTLAASSLGWFTANSSYTLTISGQVTGSGALDTNGTGTVVLTNANDNYTGATTAGGPLGFTLDVTGNISASAVTVDSGATLEGTGTIDAIASNRGTVAPGSPSTPGILHATGAVNLDPSGGTFDVEVTGASAGSGYSQLVAAGSATLTNATLSIADSYAAPYGTVFKIVSAGSISGTFANAAQNAVLTAGGRKLLVGYAANDVTLTDVTNAPPPPPPSGPVVSGISPAAGST

InterPro domains:
  IPR011050 Pectin lyase fold/virulence factor [SSF51126] (16-258)

Radius of gyration: 25.88 Å; chains: 1; bounding box: 92×35×90 Å

pLDDT: mean 90.0, std 11.11, range [49.41, 98.88]

Organism: NCBI:txid410659